Protein AF-0000000081126739 (afdb_homodimer)

Structure (mmCIF, N/CA/C/O backbone):
data_AF-0000000081126739-model_v1
#
loop_
_entity.id
_entity.type
_entity.pdbx_description
1 polymer 'Uncharacterized protein'
#
loop_
_atom_site.group_PDB
_atom_site.id
_atom_site.type_symbol
_atom_site.label_atom_id
_atom_site.label_alt_id
_atom_site.label_comp_id
_atom_site.label_asym_id
_atom_site.label_entity_id
_atom_site.label_seq_id
_atom_site.pdbx_PDB_ins_code
_atom_site.Cartn_x
_atom_site.Cartn_y
_atom_site.Cartn_z
_atom_site.occupancy
_atom_site.B_iso_or_equiv
_atom_site.auth_seq_id
_atom_site.auth_comp_id
_atom_site.auth_asym_id
_atom_site.auth_atom_id
_atom_site.pdbx_PDB_model_num
ATOM 1 N N . MET A 1 1 ? 17.219 -0.662 -1.817 1 50.41 1 MET A N 1
ATOM 2 C CA . MET A 1 1 ? 16.516 0.342 -1.034 1 50.41 1 MET A CA 1
ATOM 3 C C . MET A 1 1 ? 16.984 0.335 0.417 1 50.41 1 MET A C 1
ATOM 5 O O . MET A 1 1 ? 17.422 -0.696 0.925 1 50.41 1 MET A O 1
ATOM 9 N N . ASP A 1 2 ? 17.281 1.513 0.89 1 65.94 2 ASP A N 1
ATOM 10 C CA . ASP A 1 2 ? 17.703 1.659 2.277 1 65.94 2 ASP A CA 1
ATOM 11 C C . ASP A 1 2 ? 16.703 0.997 3.23 1 65.94 2 ASP A C 1
ATOM 13 O O . ASP A 1 2 ? 15.5 1.089 3.033 1 65.94 2 ASP A O 1
ATOM 17 N N . ALA A 1 3 ? 17.203 0.095 4.035 1 70.94 3 ALA A N 1
ATOM 18 C CA . ALA A 1 3 ? 16.391 -0.66 4.996 1 70.94 3 ALA A CA 1
ATOM 19 C C . ALA A 1 3 ? 15.461 0.26 5.77 1 70.94 3 ALA A C 1
ATOM 21 O O . ALA A 1 3 ? 14.328 -0.119 6.086 1 70.94 3 ALA A O 1
ATOM 22 N N . GLN A 1 4 ? 15.906 1.447 5.973 1 75.94 4 GLN A N 1
ATOM 23 C CA . GLN A 1 4 ? 15.102 2.422 6.707 1 75.94 4 GLN A CA 1
ATOM 24 C C . GLN A 1 4 ? 13.914 2.889 5.875 1 75.94 4 GLN A C 1
ATOM 26 O O . GLN A 1 4 ? 12.797 2.988 6.387 1 75.94 4 GLN A O 1
ATOM 31 N N . LYS A 1 5 ? 14.094 3.068 4.703 1 76.94 5 LYS A N 1
ATOM 32 C CA . LYS A 1 5 ? 13.031 3.514 3.809 1 76.94 5 LYS A CA 1
ATOM 33 C C . LYS A 1 5 ? 11.992 2.418 3.607 1 76.94 5 LYS A C 1
ATOM 35 O O . LYS A 1 5 ? 10.789 2.699 3.561 1 76.94 5 LYS A O 1
ATOM 40 N N . MET A 1 6 ? 12.492 1.224 3.654 1 75.44 6 MET A N 1
ATOM 41 C CA . MET A 1 6 ? 11.586 0.092 3.486 1 75.44 6 MET A CA 1
ATOM 42 C C . MET A 1 6 ? 10.68 -0.064 4.703 1 75.44 6 MET A C 1
ATOM 44 O O . MET A 1 6 ? 9.492 -0.373 4.566 1 75.44 6 MET A O 1
ATOM 48 N N . GLY A 1 7 ? 11.258 0.163 5.812 1 78.25 7 GLY A N 1
ATOM 49 C CA . GLY A 1 7 ? 10.469 0.087 7.031 1 78.25 7 GLY A CA 1
ATOM 50 C C . GLY A 1 7 ? 9.367 1.133 7.098 1 78.25 7 GLY A C 1
ATOM 51 O O . GLY A 1 7 ? 8.242 0.832 7.488 1 78.25 7 GLY A O 1
ATOM 52 N N . ILE A 1 8 ? 9.711 2.316 6.664 1 79.19 8 ILE A N 1
ATOM 53 C CA . ILE A 1 8 ? 8.75 3.412 6.664 1 79.19 8 ILE A CA 1
ATOM 54 C C . ILE A 1 8 ? 7.629 3.119 5.668 1 79.19 8 ILE A C 1
ATOM 56 O O . ILE A 1 8 ? 6.449 3.27 5.984 1 79.19 8 ILE A O 1
ATOM 60 N N . GLN A 1 9 ? 7.992 2.707 4.562 1 78.94 9 GLN A N 1
ATOM 61 C CA . GLN A 1 9 ? 7.012 2.385 3.533 1 78.94 9 GLN A CA 1
ATOM 62 C C . GLN A 1 9 ? 6.066 1.281 4 1 78.94 9 GLN A C 1
ATOM 64 O O . GLN A 1 9 ? 4.855 1.353 3.77 1 78.94 9 GLN A O 1
ATOM 69 N N . ARG A 1 10 ? 6.645 0.29 4.672 1 81.56 10 ARG A N 1
ATOM 70 C CA . ARG A 1 10 ? 5.832 -0.807 5.188 1 81.56 10 ARG A CA 1
ATOM 71 C C . ARG A 1 10 ? 4.812 -0.302 6.199 1 81.56 10 ARG A C 1
ATOM 73 O O . ARG A 1 10 ? 3.652 -0.721 6.184 1 81.56 10 ARG A O 1
ATOM 80 N N . GLU A 1 11 ? 5.281 0.589 7.004 1 83.19 11 GLU A N 1
ATOM 81 C CA . GLU A 1 11 ? 4.387 1.143 8.016 1 83.19 11 GLU A CA 1
ATOM 82 C C . GLU A 1 11 ? 3.281 1.978 7.375 1 83.19 11 GLU A C 1
ATOM 84 O O . GLU A 1 11 ? 2.113 1.874 7.762 1 83.19 11 GLU A O 1
ATOM 89 N N . LEU A 1 12 ? 3.635 2.736 6.414 1 84.88 12 LEU A N 1
ATOM 90 C CA . LEU A 1 12 ? 2.656 3.58 5.738 1 84.88 12 LEU A CA 1
ATOM 91 C C . LEU A 1 12 ? 1.629 2.732 4.992 1 84.88 12 LEU A C 1
ATOM 93 O O . LEU A 1 12 ? 0.431 3.023 5.031 1 84.88 12 LEU A O 1
ATOM 97 N N . VAL A 1 13 ? 2.115 1.707 4.426 1 83.81 13 VAL A N 1
ATOM 98 C CA . VAL A 1 13 ? 1.208 0.81 3.719 1 83.81 13 VAL A CA 1
ATOM 99 C C . VAL A 1 13 ? 0.268 0.135 4.715 1 83.81 13 VAL A C 1
ATOM 101 O O . VAL A 1 13 ? -0.939 0.05 4.48 1 83.81 13 VAL A O 1
ATOM 104 N N . THR A 1 14 ? 0.825 -0.298 5.812 1 88.62 14 THR A N 1
ATOM 105 C CA . THR A 1 14 ? 0.02 -0.957 6.836 1 88.62 14 THR A CA 1
ATOM 106 C C . THR A 1 14 ? -1.068 -0.021 7.352 1 88.62 14 THR A C 1
ATOM 108 O O . THR A 1 14 ? -2.242 -0.396 7.406 1 88.62 14 THR A O 1
ATOM 111 N N . VAL A 1 15 ? -0.677 1.136 7.668 1 91.31 15 VAL A N 1
ATOM 112 C CA . VAL A 1 15 ? -1.621 2.121 8.18 1 91.31 15 VAL A CA 1
ATOM 113 C C . VAL A 1 15 ? -2.605 2.518 7.086 1 91.31 15 VAL A C 1
ATOM 115 O O . VAL A 1 15 ? -3.799 2.693 7.344 1 91.31 15 VAL A O 1
ATOM 118 N N . GLY A 1 16 ? -2.078 2.66 5.875 1 92.19 16 GLY A N 1
ATOM 119 C CA . GLY A 1 16 ? -2.939 2.965 4.742 1 92.19 16 GLY A CA 1
ATOM 120 C C . GLY A 1 16 ? -4.043 1.945 4.543 1 92.19 16 GLY A C 1
ATOM 121 O O . GLY A 1 16 ? -5.207 2.312 4.348 1 92.19 16 GLY A O 1
ATOM 122 N N . ILE A 1 17 ? -3.68 0.772 4.684 1 89.81 17 ILE A N 1
ATOM 123 C CA . ILE A 1 17 ? -4.648 -0.305 4.504 1 89.81 17 ILE A CA 1
ATOM 124 C C . ILE A 1 17 ? -5.734 -0.209 5.574 1 89.81 17 ILE A C 1
ATOM 126 O O . ILE A 1 17 ? -6.918 -0.389 5.285 1 89.81 17 ILE A O 1
ATOM 130 N N . GLN A 1 18 ? -5.316 0.063 6.73 1 91.62 18 GLN A N 1
ATOM 131 C CA . GLN A 1 18 ? -6.289 0.22 7.805 1 91.62 18 GLN A CA 1
ATOM 132 C C . GLN A 1 18 ? -7.254 1.366 7.516 1 91.62 18 GLN A C 1
ATOM 134 O O . GLN A 1 18 ? -8.445 1.271 7.809 1 91.62 18 GLN A O 1
ATOM 139 N N . CYS A 1 19 ? -6.766 2.361 6.961 1 95.12 19 CYS A N 1
ATOM 140 C CA . CYS A 1 19 ? -7.574 3.547 6.707 1 95.12 19 CYS A CA 1
ATOM 141 C C . CYS A 1 19 ? -8.5 3.33 5.516 1 95.12 19 CYS A C 1
ATOM 143 O O . CYS A 1 19 ? -9.609 3.859 5.484 1 95.12 19 CYS A O 1
ATOM 145 N N . ILE A 1 20 ? -8.062 2.562 4.59 1 93.44 20 ILE A N 1
ATOM 146 C CA . ILE A 1 20 ? -8.852 2.301 3.391 1 93.44 20 ILE A CA 1
ATOM 147 C C . ILE A 1 20 ? -10.141 1.57 3.768 1 93.44 20 ILE A C 1
ATOM 149 O O . ILE A 1 20 ? -11.18 1.769 3.135 1 93.44 20 ILE A O 1
ATOM 153 N N . LYS A 1 21 ? -10.07 0.797 4.785 1 89.25 21 LYS A N 1
ATOM 154 C CA . LYS A 1 21 ? -11.25 0.074 5.238 1 89.25 21 LYS A CA 1
ATOM 155 C C . LYS A 1 21 ? -12.406 1.033 5.535 1 89.25 21 LYS A C 1
ATOM 157 O O . LYS A 1 21 ? -13.555 0.75 5.199 1 89.25 21 LYS A O 1
ATOM 162 N N . ASP A 1 22 ? -12.094 2.105 6.094 1 92.88 22 ASP A N 1
ATOM 163 C CA . ASP A 1 22 ? -13.117 3.057 6.52 1 92.88 22 ASP A CA 1
ATOM 164 C C . ASP A 1 22 ? -13.32 4.152 5.473 1 92.88 22 ASP A C 1
ATOM 166 O O . ASP A 1 22 ? -14.352 4.82 5.453 1 92.88 22 ASP A O 1
ATOM 170 N N . HIS A 1 23 ? -12.328 4.324 4.691 1 94.94 23 HIS A N 1
ATOM 171 C CA . HIS A 1 23 ? -12.328 5.371 3.676 1 94.94 23 HIS A CA 1
ATOM 172 C C . HIS A 1 23 ? -11.805 4.848 2.342 1 94.94 23 HIS A C 1
ATOM 174 O O . HIS A 1 23 ? -10.672 5.133 1.961 1 94.94 23 HIS A O 1
ATOM 180 N N . PRO A 1 24 ? -12.672 4.219 1.606 1 92.62 24 PRO A N 1
ATOM 181 C CA . PRO A 1 24 ? -12.227 3.609 0.349 1 92.62 24 PRO A CA 1
ATOM 182 C C . PRO A 1 24 ? -11.82 4.645 -0.696 1 92.62 24 PRO A C 1
ATOM 184 O O . PRO A 1 24 ? -12.43 5.715 -0.782 1 92.62 24 PRO A O 1
ATOM 187 N N . LEU A 1 25 ? -10.812 4.242 -1.421 1 93.12 25 LEU A N 1
ATOM 188 C CA . LEU A 1 25 ? -10.289 5.109 -2.467 1 93.12 25 LEU A CA 1
ATOM 189 C C . LEU A 1 25 ? -10.602 4.551 -3.85 1 93.12 25 LEU A C 1
ATOM 191 O O . LEU A 1 25 ? -10.516 3.338 -4.066 1 93.12 25 LEU A O 1
ATOM 195 N N . SER A 1 26 ? -11 5.465 -4.723 1 92.06 26 SER A N 1
ATOM 196 C CA . SER A 1 26 ? -11.125 5.078 -6.121 1 92.06 26 SER A CA 1
ATOM 197 C C . SER A 1 26 ? -9.773 5.098 -6.824 1 92.06 26 SER A C 1
ATOM 199 O O . SER A 1 26 ? -8.797 5.617 -6.285 1 92.06 26 SER A O 1
ATOM 201 N N . LEU A 1 27 ? -9.742 4.547 -8.062 1 89.38 27 LEU A N 1
ATOM 202 C CA . LEU A 1 27 ? -8.516 4.609 -8.859 1 89.38 27 LEU A CA 1
ATOM 203 C C . LEU A 1 27 ? -8.125 6.055 -9.141 1 89.38 27 LEU A C 1
ATOM 205 O O . LEU A 1 27 ? -6.941 6.391 -9.164 1 89.38 27 LEU A O 1
ATOM 209 N N . SER A 1 28 ? -9.156 6.852 -9.375 1 92.81 28 SER A N 1
ATOM 210 C CA . SER A 1 28 ? -8.883 8.266 -9.602 1 92.81 28 SER A CA 1
ATOM 211 C C . SER A 1 28 ? -8.297 8.922 -8.359 1 92.81 28 SER A C 1
ATOM 213 O O . SER A 1 28 ? -7.422 9.789 -8.461 1 92.81 28 SER A O 1
ATOM 215 N N . ASP A 1 29 ? -8.75 8.508 -7.172 1 93.56 29 ASP A N 1
ATOM 216 C CA . ASP A 1 29 ? -8.188 9.023 -5.93 1 93.56 29 ASP A CA 1
ATOM 217 C C . ASP A 1 29 ? -6.707 8.672 -5.805 1 93.56 29 ASP A C 1
ATOM 219 O O . ASP A 1 29 ? -5.883 9.523 -5.48 1 93.56 29 ASP A O 1
ATOM 223 N N . ILE A 1 30 ? -6.371 7.531 -6.098 1 91.06 30 ILE A N 1
ATOM 224 C CA . ILE A 1 30 ? -5.008 7.023 -6 1 91.06 30 ILE A CA 1
ATOM 225 C C . ILE A 1 30 ? -4.102 7.789 -6.957 1 91.06 30 ILE A C 1
ATOM 227 O O . ILE A 1 30 ? -3.002 8.211 -6.582 1 91.06 30 ILE A O 1
ATOM 231 N N . ARG A 1 31 ? -4.602 7.988 -8.148 1 89 31 ARG A N 1
ATOM 232 C CA . ARG A 1 31 ? -3.83 8.742 -9.125 1 89 31 ARG A CA 1
ATOM 233 C C . ARG A 1 31 ? -3.598 10.172 -8.656 1 89 31 ARG A C 1
ATOM 235 O O . ARG A 1 31 ? -2.51 10.727 -8.844 1 89 31 ARG A O 1
ATOM 242 N N . ALA A 1 32 ? -4.613 10.75 -8.109 1 91.81 32 ALA A N 1
ATOM 243 C CA . ALA A 1 32 ? -4.477 12.109 -7.582 1 91.81 32 ALA A CA 1
ATOM 244 C C . ALA A 1 32 ? -3.396 12.164 -6.508 1 91.81 32 ALA A C 1
ATOM 246 O O . ALA A 1 32 ? -2.516 13.031 -6.551 1 91.81 32 ALA A O 1
ATOM 247 N N . PHE A 1 33 ? -3.414 11.195 -5.551 1 90.81 33 PHE A N 1
ATOM 248 C CA . PHE A 1 33 ? -2.404 11.156 -4.5 1 90.81 33 PHE A CA 1
ATOM 249 C C . PHE A 1 33 ? -1.011 10.992 -5.094 1 90.81 33 PHE A C 1
ATOM 251 O O . PHE A 1 33 ? -0.07 11.672 -4.676 1 90.81 33 PHE A O 1
ATOM 258 N N . ARG A 1 34 ? -0.863 10.195 -6.094 1 86.38 34 ARG A N 1
ATOM 259 C CA . ARG A 1 34 ? 0.425 9.953 -6.734 1 86.38 34 ARG A CA 1
ATOM 260 C C . ARG A 1 34 ? 0.948 11.219 -7.402 1 86.38 34 ARG A C 1
ATOM 262 O O . ARG A 1 34 ? 2.16 11.445 -7.465 1 86.38 34 ARG A O 1
ATOM 269 N N . ASN A 1 35 ? 0.005 11.969 -7.816 1 88 35 ASN A N 1
ATOM 270 C CA . ASN A 1 35 ? 0.378 13.234 -8.445 1 88 35 ASN A CA 1
ATOM 271 C C . ASN A 1 35 ? 0.471 14.359 -7.426 1 88 35 ASN A C 1
ATOM 273 O O . ASN A 1 35 ? 0.469 15.539 -7.789 1 88 35 ASN A O 1
ATOM 277 N N . LYS A 1 36 ? 0.38 13.992 -6.156 1 89 36 LYS A N 1
ATOM 278 C CA . LYS A 1 36 ? 0.561 14.922 -5.043 1 89 36 LYS A CA 1
ATOM 279 C C . LYS A 1 36 ? -0.624 15.875 -4.926 1 89 36 LYS A C 1
ATOM 281 O O . LYS A 1 36 ? -0.454 17.047 -4.562 1 89 36 LYS A O 1
ATOM 286 N N . MET A 1 37 ? -1.749 15.336 -5.332 1 91.06 37 MET A N 1
ATOM 287 C CA . MET A 1 37 ? -3.016 16.047 -5.164 1 91.06 37 MET A CA 1
ATOM 288 C C . MET A 1 37 ? -3.945 15.273 -4.227 1 91.06 37 MET A C 1
ATOM 290 O O . MET A 1 37 ? -3.852 14.055 -4.113 1 91.06 37 MET A O 1
ATOM 294 N N . ILE A 1 38 ? -4.719 16.016 -3.443 1 89.75 38 ILE A N 1
ATOM 295 C CA . ILE A 1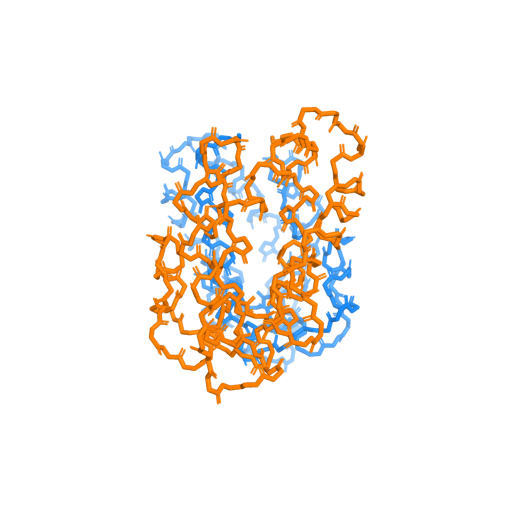 38 ? -5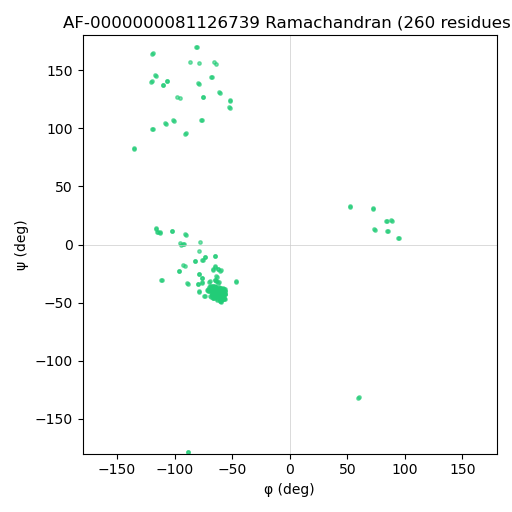.801 15.375 -2.707 1 89.75 38 ILE A CA 1
ATOM 296 C C . ILE A 1 38 ? -7.105 15.5 -3.486 1 89.75 38 ILE A C 1
ATOM 298 O O . ILE A 1 38 ? -7.547 16.609 -3.791 1 89.75 38 ILE A O 1
ATOM 302 N N . PRO A 1 39 ? -7.691 14.359 -3.682 1 90.38 39 PRO A N 1
ATOM 303 C CA . PRO A 1 39 ? -8.977 14.445 -4.383 1 90.38 39 PRO A CA 1
ATOM 304 C C . PRO A 1 39 ? -10.031 15.203 -3.588 1 90.38 39 PRO A C 1
ATOM 306 O O . PRO A 1 39 ? -9.914 15.344 -2.369 1 90.38 39 PRO A O 1
ATOM 309 N N . ASN A 1 40 ? -11.086 15.82 -4.199 1 85.12 40 ASN A N 1
ATOM 310 C CA . ASN A 1 40 ? -12.078 16.672 -3.555 1 85.12 40 ASN A CA 1
ATOM 311 C C . ASN A 1 40 ? -13.117 15.836 -2.805 1 85.12 40 ASN A C 1
ATOM 313 O O . ASN A 1 40 ? -13.867 16.375 -1.979 1 85.12 40 ASN A O 1
ATOM 317 N N . GLY A 1 41 ? -13.156 14.648 -2.682 1 91.38 41 GLY A N 1
ATOM 318 C CA . GLY A 1 41 ? -14.148 13.812 -2.027 1 91.38 41 GLY A CA 1
ATOM 319 C C . GLY A 1 41 ? -13.898 13.633 -0.542 1 91.38 41 GLY A C 1
ATOM 320 O O . GLY A 1 41 ? -12.789 13.898 -0.06 1 91.38 41 GLY A O 1
ATOM 321 N N . ASN A 1 42 ? -14.969 13.305 0.192 1 95.56 42 ASN A N 1
ATOM 322 C CA . ASN A 1 42 ? -14.867 13.148 1.638 1 95.56 42 ASN A CA 1
ATOM 323 C C . ASN A 1 42 ? -13.977 11.961 2.008 1 95.56 42 ASN A C 1
ATOM 325 O O . ASN A 1 42 ? -13.148 12.062 2.91 1 95.56 42 ASN A O 1
ATOM 329 N N . ASP A 1 43 ? -14.062 10.953 1.263 1 96.19 43 ASP A N 1
ATOM 330 C CA . ASP A 1 43 ? -13.32 9.75 1.622 1 96.19 43 ASP A CA 1
ATOM 331 C C . ASP A 1 43 ? -11.812 9.969 1.479 1 96.19 43 ASP A C 1
ATOM 333 O O . ASP A 1 43 ? -11.047 9.688 2.402 1 96.19 43 ASP A O 1
ATOM 337 N N . PRO A 1 44 ? -11.367 10.594 0.365 1 96.5 44 PRO A N 1
ATOM 338 C CA . PRO A 1 44 ? -9.922 10.797 0.264 1 96.5 44 PRO A CA 1
ATOM 339 C C . PRO A 1 44 ? -9.383 11.734 1.338 1 96.5 44 PRO A C 1
ATOM 341 O O . PRO A 1 44 ? -8.312 11.492 1.896 1 96.5 44 PRO A O 1
ATOM 344 N N . LYS A 1 45 ? -10.109 12.781 1.715 1 96.81 45 LYS A N 1
ATOM 345 C CA . LYS A 1 45 ? -9.648 13.68 2.766 1 96.81 45 LYS A CA 1
ATOM 346 C C . LYS A 1 45 ? -9.602 12.977 4.117 1 96.81 45 LYS A C 1
ATOM 348 O O . LYS A 1 45 ? -8.68 13.195 4.906 1 96.81 45 LYS A O 1
ATOM 353 N N . CYS A 1 46 ? -10.617 12.172 4.27 1 98.31 46 CYS A N 1
ATOM 354 C CA . CYS A 1 46 ? -10.711 11.5 5.562 1 98.31 46 CYS A CA 1
ATOM 355 C C . CYS A 1 46 ? -9.742 10.32 5.629 1 98.31 46 CYS A C 1
ATOM 357 O O . CYS A 1 46 ? -9.281 9.953 6.715 1 98.31 46 CYS A O 1
ATOM 359 N N . PHE A 1 47 ? -9.383 9.758 4.52 1 96.44 47 PHE A N 1
ATOM 360 C CA . PHE A 1 47 ?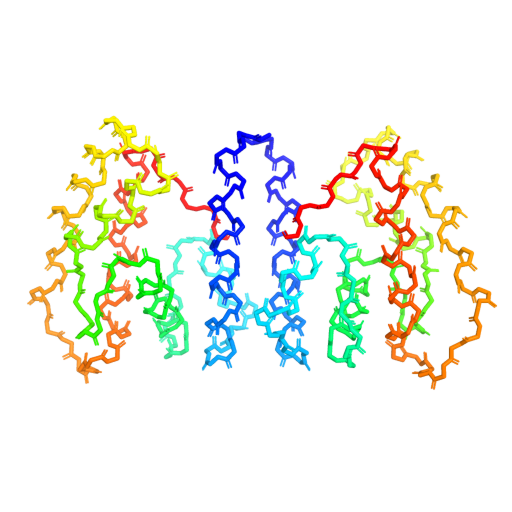 -8.281 8.805 4.461 1 96.44 47 PHE A CA 1
ATOM 361 C C . PHE A 1 47 ? -6.984 9.438 4.953 1 96.44 47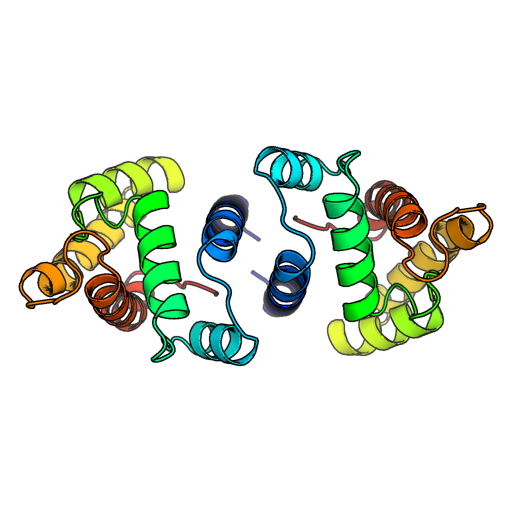 PHE A C 1
ATOM 363 O O . PHE A 1 47 ? -6.266 8.844 5.762 1 96.44 47 PHE A O 1
ATOM 370 N N . VAL A 1 48 ? -6.738 10.648 4.488 1 96.94 48 VAL A N 1
ATOM 371 C CA . VAL A 1 48 ? -5.512 11.336 4.875 1 96.94 48 VAL A CA 1
ATOM 372 C C . VAL A 1 48 ? -5.543 11.648 6.367 1 96.94 48 VAL A C 1
ATOM 374 O O . VAL A 1 48 ? -4.535 11.5 7.062 1 96.94 48 VAL A O 1
ATOM 377 N N . ALA A 1 49 ? -6.688 12.07 6.859 1 98.06 49 ALA A N 1
ATOM 378 C CA . ALA A 1 49 ? -6.805 12.336 8.289 1 98.06 49 ALA A CA 1
ATOM 379 C C . ALA A 1 49 ? -6.52 11.078 9.109 1 98.06 49 ALA A C 1
ATOM 381 O O . ALA A 1 49 ? -5.789 11.125 10.102 1 98.06 49 ALA A O 1
ATOM 382 N N . CYS A 1 50 ? -7.137 9.977 8.656 1 97.88 50 CYS A N 1
ATOM 383 C CA . CYS A 1 50 ? -6.902 8.688 9.305 1 97.88 50 CYS A CA 1
ATOM 384 C C . CYS A 1 50 ? -5.418 8.344 9.305 1 97.88 50 CYS A C 1
ATOM 386 O O . CYS A 1 50 ? -4.871 7.949 10.344 1 97.88 50 CYS A O 1
ATOM 388 N N . LEU A 1 51 ? -4.766 8.492 8.18 1 96.25 51 LEU A N 1
ATOM 389 C CA . LEU A 1 51 ? -3.342 8.219 8.039 1 96.25 51 LEU A CA 1
ATOM 390 C C . LEU A 1 51 ? -2.525 9.102 8.977 1 96.25 51 LEU A C 1
ATOM 392 O O . LEU A 1 51 ? -1.689 8.609 9.734 1 96.25 51 LEU A O 1
ATOM 396 N N . PHE A 1 52 ? -2.803 10.383 8.961 1 97.06 52 PHE A N 1
ATOM 397 C CA . PHE A 1 52 ? -2.035 11.336 9.742 1 97.06 52 PHE A CA 1
ATOM 398 C C . PHE A 1 52 ? -2.205 11.078 11.234 1 97.06 52 PHE A C 1
ATOM 400 O O . PHE A 1 52 ? -1.263 11.25 12.008 1 97.06 52 PHE A O 1
ATOM 407 N N . LYS A 1 53 ? -3.373 10.695 11.633 1 97.81 53 LYS A N 1
ATOM 408 C CA . LYS A 1 53 ? -3.592 10.375 13.039 1 97.81 53 LYS A CA 1
ATOM 409 C C . LYS A 1 53 ? -2.809 9.133 13.445 1 97.81 53 LYS A C 1
ATOM 411 O O . LYS A 1 53 ? -2.131 9.125 14.477 1 97.81 53 LYS A O 1
ATOM 416 N N . LYS A 1 54 ? -2.791 8.203 12.625 1 95.81 54 LYS A N 1
ATOM 417 C CA . LYS A 1 54 ? -2.172 6.926 12.977 1 95.81 54 LYS A CA 1
ATOM 418 C C . LYS A 1 54 ? -0.65 7.023 12.938 1 95.81 54 LYS A C 1
ATOM 420 O O . LYS A 1 54 ? 0.041 6.359 13.711 1 95.81 54 LYS A O 1
ATOM 425 N N . ILE A 1 55 ? -0.15 7.895 12.109 1 94.56 55 ILE A N 1
ATOM 426 C CA . ILE A 1 55 ? 1.303 8.008 12.039 1 94.56 55 ILE A CA 1
ATOM 427 C C . ILE A 1 55 ? 1.778 9.125 12.961 1 94.56 55 ILE A C 1
ATOM 429 O O . ILE A 1 55 ? 2.953 9.5 12.938 1 94.56 55 ILE A O 1
ATOM 433 N N . GLY A 1 56 ? 0.906 9.758 13.609 1 95.75 56 GLY A N 1
ATOM 434 C CA . GLY A 1 56 ? 1.267 10.68 14.672 1 95.75 56 GLY A CA 1
ATOM 435 C C . GLY A 1 56 ? 1.504 12.094 14.172 1 95.75 56 GLY A C 1
ATOM 436 O O . GLY A 1 56 ? 2.174 12.891 14.836 1 95.75 56 GLY A O 1
ATOM 437 N N . VAL A 1 57 ? 1.038 12.461 13.078 1 96.56 57 VAL A N 1
ATOM 438 C CA . VAL A 1 57 ? 1.159 13.805 12.531 1 96.56 57 VAL A CA 1
ATOM 439 C C . VAL A 1 57 ? -0.006 14.664 13.023 1 96.56 57 VAL A C 1
ATOM 441 O O . VAL A 1 57 ? 0.143 15.875 13.211 1 96.56 57 VAL A O 1
ATOM 444 N N . MET A 1 58 ? -1.128 14.086 13.195 1 98 58 MET A N 1
ATOM 445 C CA . MET A 1 58 ? -2.371 14.719 13.625 1 98 58 MET A CA 1
ATOM 446 C C . MET A 1 58 ? -2.873 14.102 14.922 1 98 58 MET A C 1
ATOM 448 O O . MET A 1 58 ? -2.766 12.883 15.117 1 98 58 MET A O 1
ATOM 452 N N . ASP A 1 59 ? -3.373 14.883 15.812 1 98.06 59 ASP A N 1
ATOM 453 C CA . ASP A 1 59 ? -3.9 14.328 17.047 1 98.06 59 ASP A CA 1
ATOM 454 C C . ASP A 1 59 ? -5.371 13.945 16.906 1 98.06 59 ASP A C 1
ATOM 456 O O . ASP A 1 59 ? -5.941 14.062 15.82 1 98.06 59 ASP A O 1
ATOM 460 N N . ASN A 1 60 ? -5.98 13.445 17.984 1 97.5 60 ASN A N 1
ATOM 461 C CA . ASN A 1 60 ? -7.344 12.922 17.922 1 97.5 60 ASN A CA 1
ATOM 462 C C . ASN A 1 60 ? -8.367 14.047 17.797 1 97.5 60 ASN A C 1
ATOM 464 O O . ASN A 1 60 ? -9.539 13.789 17.516 1 97.5 60 ASN A O 1
ATOM 468 N N . MET A 1 61 ? -7.906 15.312 17.984 1 97.5 61 MET A N 1
ATOM 469 C CA . MET A 1 61 ? -8.805 16.453 17.844 1 97.5 61 MET A CA 1
ATOM 470 C C . MET A 1 61 ? -8.781 17 16.422 1 97.5 61 MET A C 1
ATOM 472 O O . MET A 1 61 ? -9.438 18 16.125 1 97.5 61 MET A O 1
ATOM 476 N N . GLY A 1 62 ? -8.016 16.406 15.578 1 98 62 GLY A N 1
ATOM 477 C CA . GLY A 1 62 ? -7.941 16.828 14.188 1 98 62 GLY A CA 1
ATOM 478 C C . GLY A 1 62 ? -6.98 17.984 13.961 1 98 62 GLY A C 1
ATOM 479 O O . GLY A 1 62 ? -7.098 18.703 12.977 1 98 62 GLY A O 1
ATOM 480 N N . MET A 1 63 ? -6.062 18.156 14.922 1 98.44 63 MET A N 1
ATOM 481 C CA . MET A 1 63 ? -5.059 19.203 14.797 1 98.44 63 MET A CA 1
ATOM 482 C C . MET A 1 63 ? -3.691 18.609 14.477 1 98.44 63 MET A C 1
ATOM 484 O O . MET A 1 63 ? -3.33 17.547 14.992 1 98.44 63 MET A O 1
ATOM 488 N N . ILE A 1 64 ? -2.967 19.281 13.617 1 98.56 64 ILE A N 1
ATOM 489 C CA . ILE A 1 64 ? -1.573 18.906 13.414 1 98.56 64 ILE A CA 1
ATOM 490 C C . ILE A 1 64 ? -0.799 19.062 14.727 1 98.56 64 ILE A C 1
ATOM 492 O O . ILE A 1 64 ? -0.902 20.078 15.398 1 98.56 64 ILE A O 1
ATOM 496 N N . SER A 1 65 ? -0.057 18.016 15.055 1 98.44 65 SER A N 1
ATOM 497 C CA . SER A 1 65 ? 0.635 17.984 16.344 1 98.44 65 SER A CA 1
ATOM 498 C C . SER A 1 65 ? 2.145 17.875 16.156 1 98.44 65 SER A C 1
ATOM 500 O O . SER A 1 65 ? 2.688 16.781 16.047 1 98.44 65 SER A O 1
ATOM 502 N N . PRO A 1 66 ? 2.854 19 16.266 1 97.44 66 PRO A N 1
ATOM 503 C CA . PRO A 1 66 ? 4.312 18.922 16.172 1 97.44 66 PRO A CA 1
ATOM 504 C C . PRO A 1 66 ? 4.934 18 17.203 1 97.44 66 PRO A C 1
ATOM 506 O O . PRO A 1 66 ? 5.875 17.266 16.891 1 97.44 66 PRO A O 1
ATOM 509 N N . ALA A 1 67 ? 4.344 18.031 18.391 1 96.56 67 ALA A N 1
ATOM 510 C CA . ALA A 1 67 ? 4.887 17.188 19.453 1 96.56 67 ALA A CA 1
ATOM 511 C C . ALA A 1 67 ? 4.77 15.711 19.094 1 96.56 67 ALA A C 1
ATOM 513 O O . ALA A 1 67 ? 5.738 14.953 19.219 1 96.56 67 ALA A O 1
ATOM 514 N N . LYS A 1 68 ? 3.654 15.25 18.656 1 96.62 68 LYS A N 1
ATOM 515 C CA . LYS A 1 68 ? 3.451 13.852 18.281 1 96.62 68 LYS A CA 1
ATOM 516 C C . LYS A 1 68 ? 4.277 13.484 17.062 1 96.62 68 LYS A C 1
ATOM 518 O O . LYS A 1 68 ? 4.84 12.383 16.984 1 96.62 68 LYS A O 1
ATOM 523 N N . ALA A 1 69 ? 4.297 14.383 16.078 1 95.81 69 ALA A N 1
ATOM 524 C CA . ALA A 1 69 ? 5.094 14.141 14.883 1 95.81 69 ALA A CA 1
ATOM 525 C C . ALA A 1 69 ? 6.566 13.938 15.234 1 95.81 69 ALA A C 1
ATOM 527 O O . ALA A 1 69 ? 7.219 13.039 14.703 1 95.81 69 ALA A O 1
ATOM 528 N N . LYS A 1 70 ? 7.043 14.711 16.141 1 94.31 70 LYS A N 1
ATOM 529 C CA . LYS A 1 70 ? 8.438 14.617 16.562 1 94.31 70 LYS A CA 1
ATOM 530 C C . LYS A 1 70 ? 8.703 13.305 17.297 1 94.31 70 LYS A C 1
ATOM 532 O O . LYS A 1 70 ? 9.742 12.672 17.078 1 94.31 70 LYS A O 1
ATOM 537 N N . GLU A 1 71 ? 7.797 12.969 18.141 1 94.62 71 GLU A N 1
ATOM 538 C CA . GLU A 1 71 ? 7.926 11.703 18.859 1 94.62 71 GLU A CA 1
ATOM 539 C C . GLU A 1 71 ? 7.961 10.523 17.891 1 94.62 71 GLU A C 1
ATOM 541 O O . GLU A 1 71 ? 8.797 9.625 18.016 1 94.62 71 GLU A O 1
ATOM 546 N N . ASN A 1 72 ? 7.086 10.547 16.938 1 92.25 72 ASN A N 1
ATOM 547 C CA . ASN A 1 72 ? 7.055 9.477 15.938 1 92.25 72 ASN A CA 1
ATOM 548 C C . ASN A 1 72 ? 8.312 9.469 15.078 1 92.25 72 ASN A C 1
ATOM 550 O O . ASN A 1 72 ? 8.844 8.406 14.758 1 92.25 72 ASN A O 1
ATOM 554 N N . ALA A 1 73 ? 8.742 10.625 14.68 1 90.81 73 ALA A N 1
ATOM 555 C CA . ALA A 1 73 ? 9.953 10.742 13.867 1 90.81 73 ALA A CA 1
ATOM 556 C C . ALA A 1 73 ? 11.156 10.133 14.586 1 90.81 73 ALA A C 1
ATOM 558 O O . ALA A 1 73 ? 12 9.492 13.961 1 90.81 73 ALA A O 1
ATOM 559 N N . LYS A 1 74 ? 11.242 10.305 15.891 1 92.38 74 LYS A N 1
ATOM 560 C CA . LYS A 1 74 ? 12.336 9.727 16.672 1 92.38 74 LYS A CA 1
ATOM 561 C C . LYS A 1 74 ? 12.344 8.203 16.547 1 92.38 74 LYS A C 1
ATOM 563 O O . LYS A 1 74 ? 13.406 7.59 16.406 1 92.38 74 LYS A O 1
ATOM 568 N N . LYS A 1 75 ? 11.133 7.676 16.578 1 89 75 LYS A N 1
ATOM 569 C CA . LYS A 1 75 ? 11 6.227 16.484 1 89 75 LYS A CA 1
ATOM 570 C C . LYS A 1 75 ? 11.367 5.742 15.078 1 89 75 LYS A C 1
ATOM 572 O O . LYS A 1 75 ? 12.102 4.766 14.922 1 89 75 LYS A O 1
ATOM 577 N N . VAL A 1 76 ? 10.961 6.469 14.156 1 86 76 VAL A N 1
ATOM 578 C CA . VAL A 1 76 ? 11.062 6.055 12.758 1 86 76 VAL A CA 1
ATOM 579 C C . VAL A 1 76 ? 12.484 6.281 12.258 1 86 76 VAL A C 1
ATOM 581 O O . VAL A 1 76 ? 13.023 5.465 11.5 1 86 76 VAL A O 1
ATOM 584 N N . PHE A 1 77 ? 13.039 7.383 12.656 1 86.94 77 PHE A N 1
ATOM 585 C CA . PHE A 1 77 ? 14.352 7.742 12.125 1 86.94 77 PHE A CA 1
ATOM 586 C C . PHE A 1 77 ? 15.445 7.445 13.148 1 86.94 77 PHE A C 1
ATOM 588 O O . PHE A 1 77 ? 16.594 7.883 12.984 1 86.94 77 PHE A O 1
ATOM 595 N N . LYS A 1 78 ? 15.094 6.762 14.125 1 87.44 78 LYS A N 1
ATOM 596 C CA . LYS A 1 78 ? 16.016 6.238 15.125 1 87.44 78 LYS A CA 1
ATOM 597 C C . LYS A 1 78 ? 16.906 7.348 15.688 1 87.44 78 LYS A C 1
ATOM 599 O O . LYS A 1 78 ? 18.125 7.176 15.805 1 87.44 78 LYS A O 1
ATOM 604 N N . GLY A 1 79 ? 16.297 8.43 15.727 1 82.62 79 GLY A N 1
ATOM 605 C CA . GLY A 1 79 ? 16.953 9.523 16.422 1 82.62 79 GLY A CA 1
ATOM 606 C C . GLY A 1 79 ? 17.938 10.289 15.555 1 82.62 79 GLY A C 1
ATOM 607 O O . GLY A 1 79 ? 18.781 11.016 16.062 1 82.62 79 GLY A O 1
ATOM 608 N N . SER A 1 80 ? 17.984 10.117 14.336 1 88.38 80 SER A N 1
ATOM 609 C CA . SER A 1 80 ? 18.812 10.922 13.445 1 88.38 80 SER A CA 1
ATOM 610 C C . SER A 1 80 ? 18.562 12.414 13.664 1 88.38 80 SER A C 1
ATOM 612 O O . SER A 1 80 ? 17.453 12.898 13.461 1 88.38 80 SER A O 1
ATOM 614 N N . GLU A 1 81 ? 19.594 13.117 14.086 1 90.5 81 GLU A N 1
ATOM 615 C CA . GLU A 1 81 ? 19.484 14.547 14.367 1 90.5 81 GLU A CA 1
ATOM 616 C C . GLU A 1 81 ? 19.047 15.32 13.125 1 90.5 81 GLU A C 1
ATOM 618 O O . GLU A 1 81 ? 18.219 16.234 13.219 1 90.5 81 GLU A O 1
ATOM 623 N N . GLU A 1 82 ? 19.562 14.945 12 1 90.25 82 GLU A N 1
ATOM 624 C CA . GLU A 1 82 ? 19.203 15.617 10.75 1 90.25 82 GLU A CA 1
ATOM 625 C C . GLU A 1 82 ? 17.734 15.445 10.43 1 90.25 82 GLU A C 1
ATOM 627 O O . GLU A 1 82 ? 17.047 16.422 10.102 1 90.25 82 GLU A O 1
ATOM 632 N N . HIS A 1 83 ? 17.266 14.281 10.594 1 89 83 HIS A N 1
ATOM 633 C CA . HIS A 1 83 ? 15.859 14.023 10.305 1 89 83 HIS A CA 1
ATOM 634 C C . HIS A 1 83 ? 14.945 14.727 11.305 1 89 83 HIS A C 1
ATOM 636 O O . HIS A 1 83 ? 13.891 15.25 10.93 1 89 83 HIS A O 1
ATOM 642 N N . GLN A 1 84 ? 15.414 14.773 12.523 1 92.44 84 GLN A N 1
ATOM 643 C CA . GLN A 1 84 ? 14.625 15.461 13.539 1 92.44 84 GLN A CA 1
ATOM 644 C C . GLN A 1 84 ? 14.523 16.953 13.25 1 92.44 84 GLN A C 1
ATOM 646 O O . GLN A 1 84 ? 13.445 17.547 13.367 1 92.44 84 GLN A O 1
ATOM 651 N N . LYS A 1 85 ? 15.594 17.547 12.883 1 94.12 85 LYS A N 1
ATOM 652 C CA . LYS A 1 85 ? 15.594 18.969 12.523 1 94.12 85 LYS A CA 1
ATOM 653 C C . LYS A 1 85 ? 14.664 19.234 11.344 1 94.12 85 LYS A C 1
ATOM 655 O O . LYS A 1 85 ? 13.922 20.219 11.344 1 94.12 85 LYS A O 1
ATOM 660 N N . ASN A 1 86 ? 14.75 18.375 10.367 1 93.94 86 ASN A N 1
ATOM 661 C CA . ASN A 1 86 ? 13.898 18.516 9.188 1 93.94 86 ASN A CA 1
ATOM 662 C C . ASN A 1 86 ? 12.422 18.422 9.555 1 93.94 86 ASN A C 1
ATOM 664 O O . ASN A 1 86 ? 11.602 19.203 9.07 1 93.94 86 ASN A O 1
ATOM 668 N N . VAL A 1 87 ? 12.07 17.469 10.398 1 94.06 87 VAL A N 1
ATOM 669 C CA . VAL A 1 87 ? 10.688 17.328 10.852 1 94.06 87 VAL A CA 1
ATOM 670 C C . VAL A 1 87 ? 10.25 18.594 11.594 1 94.06 87 VAL A C 1
ATOM 672 O O . VAL A 1 87 ? 9.148 19.094 11.375 1 94.06 87 VAL A O 1
ATOM 675 N N . ASP A 1 88 ? 11.133 19.094 12.43 1 95.06 88 ASP A N 1
ATOM 676 C CA . ASP A 1 88 ? 10.812 20.312 13.172 1 95.06 88 ASP A CA 1
ATOM 677 C C . ASP A 1 88 ? 10.484 21.469 12.227 1 95.06 88 ASP A C 1
ATOM 679 O O . ASP A 1 88 ? 9.516 22.203 12.445 1 95.06 88 ASP A O 1
ATOM 683 N N . GLU A 1 89 ? 11.266 21.625 11.195 1 95.94 89 GLU A N 1
ATOM 684 C CA . GLU A 1 89 ? 11.078 22.703 10.234 1 95.94 89 GLU A CA 1
ATOM 685 C C . GLU A 1 89 ? 9.758 22.547 9.484 1 95.94 89 GLU A C 1
ATOM 687 O O . GLU A 1 89 ? 9.016 23.531 9.312 1 95.94 89 GLU A O 1
ATOM 692 N N . ILE A 1 90 ? 9.43 21.391 9.07 1 96.25 90 ILE A N 1
ATOM 693 C CA . ILE A 1 90 ? 8.203 21.125 8.336 1 96.25 90 ILE A CA 1
ATOM 694 C C . ILE A 1 90 ? 6.996 21.375 9.234 1 96.25 90 ILE A C 1
ATOM 696 O O . ILE A 1 90 ? 6.02 22 8.812 1 96.25 90 ILE A O 1
ATOM 700 N N . MET A 1 91 ? 7.094 20.859 10.477 1 97.12 91 MET A N 1
ATOM 701 C CA . MET A 1 91 ? 5.969 21 11.398 1 97.12 91 MET A CA 1
ATOM 702 C C . MET A 1 91 ? 5.746 22.453 11.781 1 97.12 91 MET A C 1
ATOM 704 O O . MET A 1 91 ? 4.609 22.891 11.969 1 97.12 91 MET A O 1
ATOM 708 N N . GLU A 1 92 ? 6.824 23.156 11.906 1 95.62 92 GLU A N 1
ATOM 709 C CA . GLU A 1 92 ? 6.695 24.578 12.188 1 95.62 92 GLU A CA 1
ATOM 710 C C . GLU A 1 92 ? 5.926 25.281 11.07 1 95.62 92 GLU A C 1
ATOM 712 O O . GLU A 1 92 ? 5.062 26.125 11.344 1 95.62 92 GLU A O 1
ATOM 717 N N . LYS A 1 93 ? 6.164 24.969 9.883 1 96.69 93 LYS A N 1
ATOM 718 C CA . LYS A 1 93 ? 5.512 25.594 8.734 1 96.69 93 LYS A CA 1
ATOM 719 C C . LYS A 1 93 ? 4.078 25.109 8.578 1 96.69 93 LYS A C 1
ATOM 721 O O . LYS A 1 93 ? 3.152 25.906 8.422 1 96.69 93 LYS A O 1
ATOM 726 N N . CYS A 1 94 ? 3.873 23.859 8.711 1 97.75 94 CYS A N 1
ATOM 727 C CA . CYS A 1 94 ? 2.607 23.266 8.281 1 97.75 94 CYS A CA 1
ATOM 728 C C . CYS A 1 94 ? 1.604 23.25 9.43 1 97.75 94 CYS A C 1
ATOM 730 O O . CYS A 1 94 ? 0.402 23.094 9.211 1 97.75 94 CYS A O 1
ATOM 732 N N . SER A 1 95 ? 2.059 23.375 10.633 1 97.94 95 SER A N 1
ATOM 733 C CA . SER A 1 95 ? 1.112 23.453 11.742 1 97.94 95 SER A CA 1
ATOM 734 C C . SER A 1 95 ? 0.271 24.719 11.656 1 97.94 95 SER A C 1
ATOM 736 O O . SER A 1 95 ? -0.734 24.859 12.352 1 97.94 95 SER A O 1
ATOM 738 N N . ALA A 1 96 ? 0.654 25.625 10.75 1 97.75 96 ALA A N 1
ATOM 739 C CA . ALA A 1 96 ? -0.101 26.859 10.547 1 97.75 96 ALA A CA 1
ATOM 740 C C . ALA A 1 96 ? -1.518 26.562 10.062 1 97.75 96 ALA A C 1
ATOM 742 O O . ALA A 1 96 ? -2.426 27.375 10.25 1 97.75 96 ALA A O 1
ATOM 743 N N . VAL A 1 97 ? -1.741 25.406 9.5 1 98.12 97 VAL A N 1
ATOM 744 C CA . VAL A 1 97 ? -3.061 25.062 8.992 1 98.12 97 VAL A CA 1
ATOM 745 C C . VAL A 1 97 ? -4.047 24.938 10.156 1 98.12 97 VAL A C 1
ATOM 747 O O . VAL A 1 97 ? -5.262 25 9.953 1 98.12 97 VAL A O 1
ATOM 750 N N . ASN A 1 98 ? -3.529 24.719 11.375 1 98.19 98 ASN A N 1
ATOM 751 C CA . ASN A 1 98 ? -4.363 24.609 12.57 1 98.19 98 ASN A CA 1
ATOM 752 C C . ASN A 1 98 ? -5.152 25.891 12.812 1 98.19 98 ASN A C 1
ATOM 754 O O . ASN A 1 98 ? -6.16 25.875 13.523 1 98.19 98 ASN A O 1
ATOM 758 N N . GLN A 1 99 ? -4.699 26.969 12.289 1 97.69 99 GLN A N 1
ATOM 759 C CA . GLN A 1 99 ? -5.359 28.25 12.484 1 97.69 99 GLN A CA 1
ATOM 760 C C . GLN A 1 99 ? -6.527 28.422 11.516 1 97.69 99 GLN A C 1
ATOM 762 O O . GLN A 1 99 ? -7.344 29.328 11.672 1 97.69 99 GLN A O 1
ATOM 767 N N . GLN A 1 100 ? -6.574 27.594 10.539 1 96.88 100 GLN A N 1
ATOM 768 C CA . GLN A 1 100 ? -7.672 27.688 9.586 1 96.88 100 GLN A CA 1
ATOM 769 C C . GLN A 1 100 ? -8.938 27.047 10.133 1 96.88 100 GLN A C 1
ATOM 771 O O . GLN A 1 100 ? -8.883 25.984 10.781 1 96.88 100 GLN A O 1
ATOM 776 N N . LYS A 1 101 ? -10.039 27.672 9.914 1 95.56 101 LYS A N 1
ATOM 777 C CA . LYS A 1 101 ? -11.328 27.125 10.344 1 95.56 101 LYS A CA 1
ATOM 778 C C . LYS A 1 101 ? -11.773 25.984 9.438 1 95.56 101 LYS A C 1
ATOM 780 O O . LYS A 1 101 ? -11.664 26.078 8.211 1 95.56 101 LYS A O 1
ATOM 785 N N . THR A 1 102 ? -12.078 24.891 10.078 1 95.25 102 THR A N 1
ATOM 786 C CA . THR A 1 102 ? -12.695 23.75 9.383 1 95.25 102 THR A CA 1
ATOM 787 C C . THR A 1 102 ? -14.062 23.438 9.977 1 95.25 102 THR A C 1
ATOM 789 O O . THR A 1 102 ? -14.422 23.953 11.039 1 95.25 102 THR A O 1
ATOM 792 N N . ASN A 1 103 ? -14.883 22.641 9.219 1 92.12 103 ASN A N 1
ATOM 793 C CA . ASN A 1 103 ? -16.25 22.422 9.656 1 92.12 103 ASN A CA 1
ATOM 794 C C . ASN A 1 103 ? -16.5 20.969 10.023 1 92.12 103 ASN A C 1
ATOM 796 O O . ASN A 1 103 ? -17.641 20.562 10.258 1 92.12 103 ASN A O 1
ATOM 800 N N . ASP A 1 104 ? -15.523 20.234 10.102 1 94.62 104 ASP A N 1
ATOM 801 C CA . ASP A 1 104 ? -15.75 18.812 10.312 1 94.62 104 ASP A CA 1
ATOM 802 C C . ASP A 1 104 ? -15.266 18.375 11.688 1 94.62 104 ASP A C 1
ATOM 804 O O . ASP A 1 104 ? -15.141 17.172 11.961 1 94.62 104 ASP A O 1
ATOM 808 N N . GLY A 1 105 ? -14.93 19.359 12.555 1 93.31 105 GLY A N 1
ATOM 809 C CA . GLY A 1 105 ? -14.602 19.078 13.945 1 93.31 105 GLY A CA 1
ATOM 810 C C . GLY A 1 105 ? -13.422 18.141 14.109 1 93.31 105 GLY A C 1
ATOM 811 O O . GLY A 1 105 ? -12.367 18.359 13.508 1 93.31 105 GLY A O 1
ATOM 812 N N . LYS A 1 106 ? -13.633 17.141 14.969 1 95.88 106 LYS A N 1
ATOM 813 C CA . LYS A 1 106 ? -12.539 16.266 15.359 1 95.88 106 LYS A CA 1
ATOM 814 C C . LYS A 1 106 ? -12.203 15.273 14.25 1 95.88 106 LYS A C 1
ATOM 816 O O . LYS A 1 106 ? -11.172 14.602 14.297 1 95.88 106 LYS A O 1
ATOM 821 N N . LYS A 1 107 ? -13.078 15.141 13.227 1 96.5 107 LYS A N 1
ATOM 822 C CA . LYS A 1 107 ? -12.742 14.25 12.117 1 96.5 107 LYS A CA 1
ATOM 823 C C . LYS A 1 107 ? -11.445 14.68 11.445 1 96.5 107 LYS A C 1
ATOM 825 O O . LYS A 1 107 ? -10.648 13.836 11.016 1 96.5 107 LYS A O 1
ATOM 830 N N . GLY A 1 108 ? -11.289 16.016 11.328 1 97.94 108 GLY A N 1
ATOM 831 C CA . GLY A 1 108 ? -10.031 16.578 10.867 1 97.94 108 GLY A CA 1
ATOM 832 C C . GLY A 1 108 ? -9.789 16.375 9.383 1 97.94 108 GLY A C 1
ATOM 833 O O . GLY A 1 108 ? -8.68 16.594 8.898 1 97.94 108 GLY A O 1
ATOM 834 N N . CYS A 1 109 ? -10.82 15.977 8.594 1 98.25 109 CYS A N 1
ATOM 835 C CA . CYS A 1 109 ? -10.633 15.641 7.188 1 98.25 109 CYS A CA 1
ATOM 836 C C . CYS A 1 109 ? -10.266 16.875 6.379 1 98.25 109 CYS A C 1
ATOM 838 O O . CYS A 1 109 ? -9.375 16.828 5.531 1 98.25 109 CYS A O 1
ATOM 840 N N . ASP A 1 110 ? -10.938 17.953 6.641 1 97.19 110 ASP A N 1
ATOM 841 C CA . ASP A 1 110 ? -10.633 19.188 5.926 1 97.19 110 ASP A CA 1
ATOM 842 C C . ASP A 1 110 ? -9.227 19.688 6.266 1 97.19 110 ASP A C 1
ATOM 844 O O . ASP A 1 110 ? -8.492 20.125 5.383 1 97.19 110 ASP A O 1
ATOM 848 N N . ARG A 1 111 ? -8.852 19.594 7.492 1 98 111 ARG A N 1
ATOM 849 C CA . ARG A 1 111 ? -7.531 20.047 7.918 1 98 111 ARG A CA 1
ATOM 850 C C . ARG A 1 111 ? -6.441 19.125 7.371 1 98 111 ARG A C 1
ATOM 852 O O . ARG A 1 111 ? -5.348 19.594 7.039 1 98 111 ARG A O 1
ATOM 859 N N . ALA A 1 112 ? -6.773 17.875 7.34 1 97.56 112 ALA A N 1
ATOM 860 C CA . ALA A 1 112 ? -5.816 16.938 6.781 1 97.56 112 ALA A CA 1
ATOM 861 C C . ALA A 1 112 ? -5.508 17.266 5.324 1 97.56 112 ALA A C 1
ATOM 863 O O . ALA A 1 112 ? -4.355 17.156 4.891 1 97.56 112 ALA A O 1
ATOM 864 N N . LYS A 1 113 ? -6.547 17.594 4.586 1 96.62 113 LYS A N 1
ATOM 865 C CA . LYS A 1 113 ? -6.34 18 3.199 1 96.62 113 LYS A CA 1
ATOM 866 C C . LYS A 1 113 ? -5.406 19.203 3.117 1 96.62 113 LYS A C 1
ATOM 868 O O . LYS A 1 113 ? -4.48 19.234 2.301 1 96.62 113 LYS A O 1
ATOM 873 N N . LEU A 1 114 ? -5.637 20.188 3.924 1 96.5 114 LEU A N 1
ATOM 874 C CA . LEU A 1 114 ? -4.789 21.375 3.953 1 96.5 114 LEU A CA 1
ATOM 875 C C . LEU A 1 114 ? -3.354 21.016 4.32 1 96.5 114 LEU A C 1
ATOM 877 O O . LEU A 1 114 ? -2.408 21.469 3.678 1 96.5 114 LEU A O 1
ATOM 881 N N . ALA A 1 115 ? -3.244 20.219 5.332 1 97 115 ALA A N 1
ATOM 882 C CA . ALA A 1 115 ? -1.921 19.797 5.793 1 97 115 ALA A CA 1
ATOM 883 C C . ALA A 1 115 ? -1.19 19 4.719 1 97 115 ALA A C 1
ATOM 885 O O . ALA A 1 115 ? 0.011 19.188 4.512 1 97 115 ALA A O 1
ATOM 886 N N . PHE A 1 116 ? -1.908 18.125 4.074 1 95.94 116 PHE A N 1
ATOM 887 C CA . PHE A 1 116 ? -1.312 17.344 3 1 95.94 116 PHE A CA 1
ATOM 888 C C . PHE A 1 116 ? -0.728 18.25 1.927 1 95.94 116 PHE A C 1
ATOM 890 O O . PHE A 1 116 ? 0.387 18.031 1.452 1 95.94 116 PHE A O 1
ATOM 897 N N . GLY A 1 117 ? -1.491 19.266 1.515 1 94.06 117 GLY A N 1
ATOM 898 C CA . GLY A 1 117 ? -0.973 20.234 0.57 1 94.06 117 GLY A CA 1
ATOM 899 C C . GLY A 1 117 ? 0.302 20.906 1.045 1 94.06 117 GLY A C 1
ATOM 900 O O . GLY A 1 117 ? 1.251 21.062 0.274 1 94.06 117 GLY A O 1
ATOM 901 N N . CYS A 1 118 ? 0.331 21.266 2.285 1 96.25 118 CYS A N 1
ATOM 902 C CA . CYS A 1 118 ? 1.502 21.922 2.855 1 96.25 118 CYS A CA 1
ATOM 903 C C . CYS A 1 118 ? 2.703 20.984 2.865 1 96.25 118 CYS A C 1
ATOM 905 O O . CYS A 1 118 ? 3.811 21.391 2.5 1 96.25 118 CYS A O 1
ATOM 907 N N . PHE A 1 119 ? 2.457 19.719 3.291 1 94.94 119 PHE A N 1
ATOM 908 C CA . PHE A 1 119 ? 3.541 18.75 3.354 1 94.94 119 PHE A CA 1
ATOM 909 C C . PHE A 1 119 ? 4.082 18.453 1.96 1 94.94 119 PHE A C 1
ATOM 911 O O . PHE A 1 119 ? 5.297 18.391 1.762 1 94.94 119 PHE A O 1
ATOM 918 N N . THR A 1 120 ? 3.197 18.297 1.028 1 93.12 120 THR A N 1
ATOM 919 C CA . THR A 1 120 ? 3.604 18 -0.341 1 93.12 120 THR A CA 1
ATOM 920 C C . THR A 1 120 ? 4.453 19.141 -0.912 1 93.12 120 THR A C 1
ATOM 922 O O . THR A 1 120 ? 5.391 18.891 -1.675 1 93.12 120 THR A O 1
ATOM 925 N N . GLU A 1 121 ? 4.219 20.281 -0.545 1 92.06 121 GLU A N 1
ATOM 926 C CA . GLU A 1 121 ? 4.941 21.453 -1.033 1 92.06 121 GLU A CA 1
ATOM 927 C C . GLU A 1 121 ? 6.289 21.609 -0.328 1 92.06 121 GLU A C 1
ATOM 929 O O . GLU A 1 121 ? 7.285 21.969 -0.951 1 92.06 121 GLU A O 1
ATOM 934 N N . ASN A 1 122 ? 6.398 21.25 0.937 1 93.44 122 ASN A N 1
ATOM 935 C CA . ASN A 1 122 ? 7.543 21.672 1.735 1 93.44 122 ASN A CA 1
ATOM 936 C C . ASN A 1 122 ? 8.445 20.5 2.098 1 93.44 122 ASN A C 1
ATOM 938 O O . ASN A 1 122 ? 9.656 20.656 2.268 1 93.44 122 ASN A O 1
ATOM 942 N N . ALA A 1 123 ? 7.84 19.297 2.234 1 91 123 ALA A N 1
ATOM 943 C CA . ALA A 1 123 ? 8.586 18.156 2.752 1 91 123 ALA A CA 1
ATOM 944 C C . ALA A 1 123 ? 9.781 17.828 1.861 1 91 123 ALA A C 1
ATOM 946 O O . ALA A 1 123 ? 10.875 17.547 2.357 1 91 123 ALA A O 1
ATOM 947 N N . PRO A 1 124 ? 9.641 17.953 0.527 1 90.38 124 PRO A N 1
ATOM 948 C CA . PRO A 1 124 ? 10.781 17.656 -0.334 1 90.38 124 PRO A CA 1
ATOM 949 C C . PRO A 1 124 ? 11.961 18.594 -0.111 1 90.38 124 PRO A C 1
ATOM 951 O O . PRO A 1 124 ? 13.117 18.188 -0.272 1 90.38 124 PRO A O 1
ATOM 954 N N . LYS A 1 125 ? 11.711 19.781 0.307 1 91.38 125 LYS A N 1
ATOM 955 C CA . LYS A 1 125 ? 12.766 20.75 0.576 1 91.38 125 LYS A CA 1
ATOM 956 C C . LYS A 1 125 ? 13.648 20.312 1.736 1 91.38 125 LYS A C 1
ATOM 958 O O . LYS A 1 125 ? 14.766 20.797 1.892 1 91.38 125 LYS A O 1
ATOM 963 N N . TYR A 1 126 ? 13.062 19.391 2.488 1 89.31 126 TYR A N 1
ATOM 964 C CA . TYR A 1 126 ? 13.789 18.922 3.666 1 89.31 126 TYR A CA 1
ATOM 965 C C . TYR A 1 126 ? 14.133 17.438 3.541 1 89.31 126 TYR A C 1
ATOM 967 O O . TYR A 1 126 ? 14.336 16.766 4.547 1 89.31 126 TYR A O 1
ATOM 975 N N . GLY A 1 127 ? 14.016 16.875 2.4 1 81.06 127 GLY A N 1
ATOM 976 C CA . GLY A 1 127 ? 14.508 15.531 2.119 1 81.06 127 GLY A CA 1
ATOM 977 C C . GLY A 1 127 ? 13.453 14.461 2.283 1 81.06 127 GLY A C 1
ATOM 978 O O . GLY A 1 127 ? 13.773 13.266 2.295 1 81.06 127 GLY A O 1
ATOM 979 N N . PHE A 1 128 ? 12.266 14.891 2.529 1 80.38 128 PHE A N 1
ATOM 980 C CA . PHE A 1 128 ? 11.18 13.922 2.641 1 80.38 128 PHE A CA 1
ATOM 981 C C . PHE A 1 128 ? 10.359 13.875 1.357 1 80.38 128 PHE A C 1
ATOM 983 O O . PHE A 1 128 ? 9.758 14.875 0.962 1 80.38 128 PHE A O 1
ATOM 990 N N . ASP A 1 129 ? 10.594 12.766 0.644 1 73.31 129 ASP A N 1
ATOM 991 C CA . ASP A 1 129 ? 9.781 12.562 -0.553 1 73.31 129 ASP A CA 1
ATOM 992 C C . ASP A 1 129 ? 8.766 11.445 -0.342 1 73.31 129 ASP A C 1
ATOM 994 O O . ASP A 1 129 ? 9.133 10.281 -0.186 1 73.31 129 ASP A O 1
ATOM 998 N N . PHE A 1 130 ? 7.578 11.867 -0.145 1 64.69 130 PHE A N 1
ATOM 999 C CA . PHE A 1 130 ? 6.523 10.875 0.044 1 64.69 130 PHE A CA 1
ATOM 1000 C C . PHE A 1 130 ? 6.117 10.258 -1.288 1 64.69 130 PHE A C 1
ATOM 1002 O O . PHE A 1 130 ? 5.836 10.969 -2.25 1 64.69 130 PHE A O 1
ATOM 1009 N N . ASP A 1 131 ? 6.496 9.078 -1.469 1 63.53 131 ASP A N 1
ATOM 1010 C CA . ASP A 1 131 ? 6.023 8.367 -2.652 1 63.53 131 ASP A CA 1
ATOM 1011 C C . ASP A 1 131 ? 4.723 7.621 -2.361 1 63.53 131 ASP A C 1
ATOM 1013 O O . ASP A 1 131 ? 4.715 6.641 -1.609 1 63.53 131 ASP A O 1
ATOM 1017 N N . PHE A 1 132 ? 3.609 8.336 -2.723 1 61.88 132 PHE A N 1
ATOM 1018 C CA . PHE A 1 132 ? 2.326 7.676 -2.527 1 61.88 132 PHE A CA 1
ATOM 1019 C C . PHE A 1 132 ? 2.035 6.711 -3.672 1 61.88 132 PHE A C 1
ATOM 1021 O O . PHE A 1 132 ? 2.508 6.91 -4.793 1 61.88 132 PHE A O 1
ATOM 1028 N N . MET B 1 1 ? 16.219 4.594 -3.963 1 50.53 1 MET B N 1
ATOM 1029 C CA . MET B 1 1 ? 15.523 3.428 -4.496 1 50.53 1 MET B CA 1
ATOM 1030 C C . MET B 1 1 ? 15.477 3.473 -6.02 1 50.53 1 MET B C 1
ATOM 1032 O O . MET B 1 1 ? 15.484 4.551 -6.613 1 50.53 1 MET B O 1
ATOM 1036 N N . ASP B 1 2 ? 15.883 2.377 -6.598 1 65.75 2 ASP B N 1
ATOM 1037 C CA . ASP B 1 2 ? 15.859 2.279 -8.055 1 65.75 2 ASP B CA 1
ATOM 1038 C C . ASP B 1 2 ? 14.484 2.658 -8.609 1 65.75 2 ASP B C 1
ATOM 1040 O O . ASP B 1 2 ? 13.453 2.291 -8.031 1 65.75 2 ASP B O 1
ATOM 1044 N N . ALA B 1 3 ? 14.469 3.623 -9.492 1 70.75 3 ALA B N 1
ATOM 1045 C CA . ALA B 1 3 ? 13.242 4.137 -10.102 1 70.75 3 ALA B CA 1
ATOM 1046 C C . ALA B 1 3 ? 12.344 2.996 -10.57 1 70.75 3 ALA B C 1
ATOM 1048 O O . ALA B 1 3 ? 11.117 3.092 -10.484 1 70.75 3 ALA B O 1
ATOM 1049 N N . GLN B 1 4 ? 12.961 1.926 -10.969 1 75.56 4 GLN B N 1
ATOM 1050 C CA . GLN B 1 4 ? 12.211 0.766 -11.438 1 75.56 4 GLN B CA 1
ATOM 1051 C C . GLN B 1 4 ? 11.492 0.069 -10.289 1 75.56 4 GLN B C 1
ATOM 1053 O O . GLN B 1 4 ? 10.328 -0.309 -10.414 1 75.56 4 GLN B O 1
ATOM 1058 N N . LYS B 1 5 ? 12.078 -0.028 -9.234 1 76.88 5 LYS B N 1
ATOM 1059 C CA . LYS B 1 5 ? 11.492 -0.666 -8.062 1 76.88 5 LYS B CA 1
ATOM 1060 C C . LYS B 1 5 ? 10.352 0.169 -7.496 1 76.88 5 LYS B C 1
ATOM 1062 O O . LYS B 1 5 ? 9.328 -0.376 -7.07 1 76.88 5 LYS B O 1
ATOM 1067 N N . MET B 1 6 ? 10.523 1.438 -7.668 1 75.5 6 MET B N 1
ATOM 1068 C CA . MET B 1 6 ? 9.484 2.34 -7.176 1 75.5 6 MET B CA 1
ATOM 1069 C C . MET B 1 6 ? 8.227 2.23 -8.023 1 75.5 6 MET B C 1
ATOM 1071 O O . MET B 1 6 ? 7.109 2.26 -7.492 1 75.5 6 MET B O 1
ATOM 1075 N N . GLY B 1 7 ? 8.438 2.094 -9.273 1 78.12 7 GLY B N 1
ATOM 1076 C CA . GLY B 1 7 ? 7.293 1.938 -10.156 1 78.12 7 GLY B CA 1
ATOM 1077 C C . GLY B 1 7 ? 6.508 0.666 -9.898 1 78.12 7 GLY B C 1
ATOM 1078 O O . GLY B 1 7 ? 5.273 0.683 -9.891 1 78.12 7 GLY B O 1
ATOM 1079 N N . ILE B 1 8 ? 7.25 -0.38 -9.648 1 79.12 8 ILE B N 1
ATOM 1080 C CA . ILE B 1 8 ? 6.621 -1.668 -9.375 1 79.12 8 ILE B CA 1
ATOM 1081 C C . ILE B 1 8 ? 5.855 -1.602 -8.055 1 79.12 8 ILE B C 1
ATOM 1083 O O . ILE B 1 8 ? 4.703 -2.035 -7.977 1 79.12 8 ILE B O 1
ATOM 1087 N N . GLN B 1 9 ? 6.445 -1.076 -7.102 1 78.88 9 GLN B N 1
ATOM 1088 C CA . GLN B 1 9 ? 5.809 -0.947 -5.797 1 78.88 9 GLN B CA 1
ATOM 1089 C C . GLN B 1 9 ? 4.535 -0.108 -5.891 1 78.88 9 GLN B C 1
ATOM 1091 O O . GLN B 1 9 ? 3.518 -0.446 -5.281 1 78.88 9 GLN B O 1
ATOM 1096 N N . ARG B 1 10 ? 4.621 0.967 -6.676 1 81.31 10 ARG B N 1
ATOM 1097 C CA . ARG B 1 10 ? 3.457 1.828 -6.855 1 81.31 10 ARG B CA 1
ATOM 1098 C C . ARG B 1 10 ? 2.307 1.065 -7.5 1 81.31 10 ARG B C 1
ATOM 1100 O O . ARG B 1 10 ? 1.151 1.212 -7.094 1 81.31 10 ARG B O 1
ATOM 1107 N N . GLU B 1 11 ? 2.682 0.272 -8.445 1 82.94 11 GLU B N 1
ATOM 1108 C CA . GLU B 1 11 ? 1.657 -0.514 -9.125 1 82.94 11 GLU B CA 1
ATOM 1109 C C . GLU B 1 11 ? 1.04 -1.549 -8.188 1 82.94 11 GLU B C 1
ATOM 1111 O O . GLU B 1 11 ? -0.18 -1.725 -8.172 1 82.94 11 GLU B O 1
ATOM 1116 N N . LEU B 1 12 ? 1.85 -2.172 -7.434 1 84.69 12 LEU B N 1
ATOM 1117 C CA . LEU B 1 12 ? 1.363 -3.189 -6.512 1 84.69 12 LEU B CA 1
ATOM 1118 C C . LEU B 1 12 ? 0.471 -2.57 -5.438 1 84.69 12 LEU B C 1
ATOM 1120 O O . LEU B 1 12 ? -0.574 -3.127 -5.098 1 84.69 12 LEU B O 1
ATOM 1124 N N . VAL B 1 13 ? 0.868 -1.439 -5.02 1 83.75 13 VAL B N 1
ATOM 1125 C CA . VAL B 1 13 ? 0.062 -0.745 -4.02 1 83.75 13 VAL B CA 1
ATOM 1126 C C . VAL B 1 13 ? -1.278 -0.339 -4.629 1 83.75 13 VAL B C 1
ATOM 1128 O O . VAL B 1 13 ? -2.33 -0.521 -4.008 1 83.75 13 VAL B O 1
ATOM 1131 N N . THR B 1 14 ? -1.229 0.161 -5.828 1 88.44 14 THR B N 1
ATOM 1132 C CA . THR B 1 14 ? -2.449 0.582 -6.508 1 88.44 14 THR B CA 1
ATOM 1133 C C . THR B 1 14 ? -3.406 -0.595 -6.676 1 88.44 14 THR B C 1
ATOM 1135 O O . THR B 1 14 ? -4.586 -0.497 -6.332 1 88.44 14 THR B O 1
ATOM 1138 N N . VAL B 1 15 ? -2.881 -1.64 -7.141 1 91.25 15 VAL B N 1
ATOM 1139 C CA . VAL B 1 15 ? -3.695 -2.832 -7.355 1 91.25 15 VAL B CA 1
ATOM 1140 C C . VAL B 1 15 ? -4.152 -3.396 -6.016 1 91.25 15 VAL B C 1
ATOM 1142 O O . VAL B 1 15 ? -5.297 -3.844 -5.879 1 91.25 15 VAL B O 1
ATOM 1145 N N . GLY B 1 16 ? -3.236 -3.373 -5.055 1 92.19 16 GLY B N 1
ATOM 1146 C CA . GLY B 1 16 ? -3.592 -3.82 -3.715 1 92.19 16 GLY B CA 1
ATOM 1147 C C . GLY B 1 16 ? -4.773 -3.07 -3.131 1 92.19 16 GLY B C 1
ATOM 1148 O O . GLY B 1 16 ? -5.695 -3.682 -2.586 1 92.19 16 GLY B O 1
ATOM 1149 N N . ILE B 1 17 ? -4.75 -1.844 -3.33 1 89.75 17 ILE B N 1
ATOM 1150 C CA . ILE B 1 17 ? -5.824 -1.006 -2.805 1 89.75 17 ILE B CA 1
ATOM 1151 C C . ILE B 1 17 ? -7.145 -1.386 -3.467 1 89.75 17 ILE B C 1
ATOM 1153 O O . ILE B 1 17 ? -8.18 -1.465 -2.799 1 89.75 17 ILE B O 1
ATOM 1157 N N . GLN B 1 18 ? -7.078 -1.609 -4.707 1 91.62 18 GLN B N 1
ATOM 1158 C CA . GLN B 1 18 ? -8.289 -2.025 -5.41 1 91.62 18 GLN B CA 1
ATOM 1159 C C . GLN B 1 18 ? -8.812 -3.348 -4.867 1 91.62 18 GLN B C 1
ATOM 1161 O O . GLN B 1 18 ? -10.031 -3.539 -4.754 1 91.62 18 GLN B O 1
ATOM 1166 N N . CYS B 1 19 ? -7.957 -4.18 -4.535 1 95.12 19 CYS B N 1
ATOM 1167 C CA . CYS B 1 19 ? -8.344 -5.508 -4.07 1 95.12 19 CYS B CA 1
ATOM 1168 C C . CYS B 1 19 ? -8.859 -5.457 -2.639 1 95.12 19 CYS B C 1
ATOM 1170 O O . CYS B 1 19 ? -9.75 -6.223 -2.266 1 95.12 19 CYS B O 1
ATOM 1172 N N . ILE B 1 20 ? -8.328 -4.582 -1.872 1 93.31 20 ILE B N 1
ATOM 1173 C CA . ILE B 1 20 ? -8.719 -4.457 -0.472 1 93.31 20 ILE B CA 1
ATOM 1174 C C . ILE B 1 20 ? -10.188 -4.055 -0.379 1 93.31 20 ILE B C 1
ATOM 1176 O O . ILE B 1 20 ? -10.898 -4.461 0.548 1 93.31 20 ILE B O 1
ATOM 1180 N N . LYS B 1 21 ? -10.633 -3.328 -1.333 1 89.06 21 LYS B N 1
ATOM 1181 C CA . LYS B 1 21 ? -12.031 -2.912 -1.349 1 89.06 21 LYS B CA 1
ATOM 1182 C C . LYS B 1 21 ? -12.961 -4.117 -1.286 1 89.06 21 LYS B C 1
ATOM 1184 O O . LYS B 1 21 ? -13.977 -4.09 -0.581 1 89.06 21 LYS B O 1
ATOM 1189 N N . ASP B 1 22 ? -12.633 -5.109 -1.957 1 92.75 22 ASP B N 1
ATOM 1190 C CA . ASP B 1 22 ? -13.492 -6.281 -2.057 1 92.75 22 ASP B CA 1
ATOM 1191 C C . ASP B 1 22 ? -13.086 -7.348 -1.042 1 92.75 22 ASP B C 1
ATOM 1193 O O . ASP B 1 22 ? -13.875 -8.234 -0.711 1 92.75 22 ASP B O 1
ATOM 1197 N N . HIS B 1 23 ? -11.875 -7.262 -0.637 1 94.94 23 HIS B N 1
ATOM 1198 C CA . HIS B 1 23 ? -11.312 -8.242 0.283 1 94.94 23 HIS B CA 1
ATOM 1199 C C . HIS B 1 23 ? -10.516 -7.559 1.391 1 94.94 23 HIS B C 1
ATOM 1201 O O . HIS B 1 23 ? -9.281 -7.559 1.363 1 94.94 23 HIS B O 1
ATOM 1207 N N . PRO B 1 24 ? -11.203 -7.117 2.395 1 92.56 24 PRO B N 1
ATOM 1208 C CA . PRO B 1 24 ? -10.516 -6.379 3.459 1 92.56 24 PRO B CA 1
ATOM 1209 C C . PRO B 1 24 ? -9.57 -7.258 4.273 1 92.56 24 PRO B C 1
ATOM 1211 O O . PRO B 1 24 ? -9.859 -8.43 4.512 1 92.56 24 PRO B O 1
ATOM 1214 N N . LEU B 1 25 ? -8.5 -6.609 4.629 1 93.12 25 LEU B N 1
ATOM 1215 C CA . LEU B 1 25 ? -7.473 -7.297 5.41 1 93.12 25 LEU B CA 1
ATOM 1216 C C . LEU B 1 25 ? -7.438 -6.77 6.84 1 93.12 25 LEU B C 1
ATOM 1218 O O . LEU B 1 25 ? -7.555 -5.562 7.066 1 93.12 25 LEU B O 1
ATOM 1222 N N . SER B 1 26 ? -7.312 -7.715 7.762 1 92.25 26 SER B N 1
ATOM 1223 C CA . SER B 1 26 ? -7.055 -7.32 9.141 1 92.25 26 SER B CA 1
ATOM 1224 C C . SER B 1 26 ? -5.578 -7 9.359 1 92.25 26 SER B C 1
ATOM 1226 O O . SER B 1 26 ? -4.742 -7.301 8.508 1 92.25 26 SER B O 1
ATOM 1228 N N . LEU B 1 27 ? -5.273 -6.422 10.539 1 89.44 27 LEU B N 1
ATOM 1229 C CA . LEU B 1 27 ? -3.881 -6.172 10.891 1 89.44 27 LEU B CA 1
ATOM 1230 C C . LEU B 1 27 ? -3.098 -7.477 10.969 1 89.44 27 LEU B C 1
ATOM 1232 O O . LEU B 1 27 ? -1.923 -7.527 10.594 1 89.44 27 LEU B O 1
ATOM 1236 N N . SER B 1 28 ? -3.777 -8.461 11.484 1 93 28 SER B N 1
ATOM 1237 C CA . SER B 1 28 ? -3.125 -9.758 11.555 1 93 28 SER B CA 1
ATOM 1238 C C . SER B 1 28 ? -2.846 -10.312 10.164 1 93 28 SER B C 1
ATOM 1240 O O . SER B 1 28 ? -1.818 -10.961 9.938 1 93 28 SER B O 1
ATOM 1242 N N . ASP B 1 29 ? -3.748 -10.07 9.219 1 93.62 29 ASP B N 1
ATOM 1243 C CA . ASP B 1 29 ? -3.523 -10.492 7.84 1 93.62 29 ASP B CA 1
ATOM 1244 C C . ASP B 1 29 ? -2.291 -9.812 7.25 1 93.62 29 ASP B C 1
ATOM 1246 O O . ASP B 1 29 ? -1.444 -10.469 6.641 1 93.62 29 ASP B O 1
ATOM 1250 N N . ILE B 1 30 ? -2.152 -8.609 7.457 1 91.06 30 ILE B N 1
ATOM 1251 C CA . ILE B 1 30 ? -1.053 -7.809 6.934 1 91.06 30 ILE B CA 1
ATOM 1252 C C . ILE B 1 30 ? 0.271 -8.305 7.512 1 91.06 30 ILE B C 1
ATOM 1254 O O . ILE B 1 30 ? 1.248 -8.477 6.777 1 91.06 30 ILE B O 1
ATOM 1258 N N . ARG B 1 31 ? 0.246 -8.57 8.797 1 89.19 31 ARG B N 1
ATOM 1259 C CA . ARG B 1 31 ? 1.451 -9.094 9.438 1 89.19 31 ARG B CA 1
ATOM 1260 C C . ARG B 1 31 ? 1.836 -10.453 8.859 1 89.19 31 ARG B C 1
ATOM 1262 O O . ARG B 1 31 ? 3.02 -10.734 8.664 1 89.19 31 ARG B O 1
ATOM 1269 N N . ALA B 1 32 ? 0.863 -11.258 8.648 1 91.88 32 ALA B N 1
ATOM 1270 C CA . ALA B 1 32 ? 1.124 -12.562 8.047 1 91.88 32 ALA B CA 1
ATOM 1271 C C . ALA B 1 32 ? 1.771 -12.414 6.676 1 91.88 32 ALA B C 1
ATOM 1273 O O . ALA B 1 32 ? 2.795 -13.047 6.395 1 91.88 32 ALA B O 1
ATOM 1274 N N . PHE B 1 33 ? 1.216 -11.523 5.816 1 90.81 33 PHE B N 1
ATOM 1275 C CA . PHE B 1 33 ? 1.784 -11.289 4.492 1 90.81 33 PHE B CA 1
ATOM 1276 C C . PHE B 1 33 ? 3.219 -10.789 4.598 1 90.81 33 PHE B C 1
ATOM 1278 O O . PHE B 1 33 ? 4.098 -11.25 3.869 1 90.81 33 PHE B O 1
ATOM 1285 N N . ARG B 1 34 ? 3.502 -9.938 5.523 1 86.5 34 ARG B N 1
ATOM 1286 C CA . ARG B 1 34 ? 4.84 -9.383 5.711 1 86.5 34 ARG B CA 1
ATOM 1287 C C . ARG B 1 34 ? 5.828 -10.469 6.121 1 86.5 34 ARG B C 1
ATOM 1289 O O . ARG B 1 34 ? 7.008 -10.406 5.766 1 86.5 34 ARG B O 1
ATOM 1296 N N . ASN B 1 35 ? 5.273 -11.398 6.793 1 88.06 35 ASN B N 1
ATOM 1297 C CA . ASN B 1 35 ? 6.113 -12.508 7.219 1 88.06 35 ASN B CA 1
ATOM 1298 C C . ASN B 1 35 ? 6.117 -13.633 6.188 1 88.06 35 ASN B C 1
ATOM 1300 O O . ASN B 1 35 ? 6.508 -14.766 6.496 1 88.06 35 ASN B O 1
ATOM 1304 N N . LYS B 1 36 ? 5.539 -13.352 5.043 1 88.94 36 LYS B N 1
ATOM 1305 C CA . LYS B 1 36 ? 5.551 -14.266 3.902 1 88.94 36 LYS B CA 1
ATOM 1306 C C . LYS B 1 36 ? 4.641 -15.461 4.148 1 88.94 36 LYS B C 1
ATOM 1308 O O . LYS B 1 36 ? 4.945 -16.578 3.715 1 88.94 36 LYS B O 1
ATOM 1313 N N . MET B 1 37 ? 3.609 -15.164 4.906 1 91 37 MET B N 1
ATOM 1314 C CA . MET B 1 37 ? 2.553 -16.141 5.148 1 91 37 MET B CA 1
ATOM 1315 C C . MET B 1 37 ? 1.219 -15.648 4.594 1 91 37 MET B C 1
ATOM 1317 O O . MET B 1 37 ? 0.997 -14.438 4.484 1 91 37 MET B O 1
ATOM 1321 N N . ILE B 1 38 ? 0.407 -16.594 4.105 1 89.38 38 ILE B N 1
ATOM 1322 C CA . ILE B 1 38 ? -0.972 -16.234 3.789 1 89.38 38 ILE B CA 1
ATOM 1323 C C . ILE B 1 38 ? -1.889 -16.641 4.941 1 89.38 38 ILE B C 1
ATOM 1325 O O . ILE B 1 38 ? -1.934 -17.812 5.324 1 89.38 38 ILE B O 1
ATOM 1329 N N . PRO B 1 39 ? -2.637 -15.641 5.359 1 90.5 39 PRO B N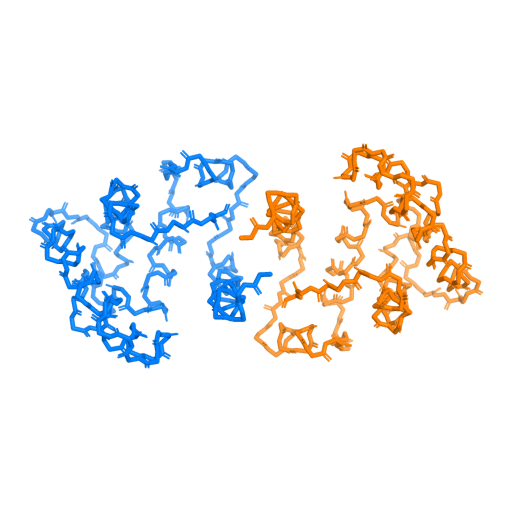 1
ATOM 1330 C CA . PRO B 1 39 ? -3.568 -15.992 6.434 1 90.5 39 PRO B CA 1
ATOM 1331 C C . PRO B 1 39 ? -4.633 -16.984 5.988 1 90.5 39 PRO B C 1
ATOM 1333 O O . PRO B 1 39 ? -4.887 -17.141 4.789 1 90.5 39 PRO B O 1
ATOM 1336 N N . ASN B 1 40 ? -5.277 -17.766 6.844 1 85.44 40 ASN B N 1
ATOM 1337 C CA . ASN B 1 40 ? -6.207 -18.844 6.52 1 85.44 40 ASN B CA 1
ATOM 1338 C C . ASN B 1 40 ? -7.59 -18.312 6.16 1 85.44 40 ASN B C 1
ATOM 1340 O O . ASN B 1 40 ? -8.414 -19.031 5.594 1 85.44 40 ASN B O 1
ATOM 1344 N N . GLY B 1 41 ? -7.883 -17.141 6.25 1 91.25 41 GLY B N 1
ATOM 1345 C CA . GLY B 1 41 ? -9.203 -16.594 5.988 1 91.25 41 GLY B CA 1
ATOM 1346 C C . GLY B 1 41 ? -9.5 -16.438 4.508 1 91.25 41 GLY B C 1
ATOM 1347 O O . GLY B 1 41 ? -8.578 -16.453 3.682 1 91.25 41 GLY B O 1
ATOM 1348 N N . ASN B 1 42 ? -10.805 -16.422 4.148 1 95.56 42 ASN B N 1
ATOM 1349 C CA . ASN B 1 42 ? -11.219 -16.312 2.754 1 95.56 42 ASN B CA 1
ATOM 1350 C C . ASN B 1 42 ? -10.797 -14.969 2.154 1 95.56 42 ASN B C 1
ATOM 1352 O O . ASN B 1 42 ? -10.297 -14.922 1.027 1 95.56 42 ASN B O 1
ATOM 1356 N N . ASP B 1 43 ? -10.852 -13.977 2.916 1 96.19 43 ASP B N 1
ATOM 1357 C CA . ASP B 1 43 ? -10.562 -12.648 2.373 1 96.19 43 ASP B CA 1
ATOM 1358 C C . ASP B 1 43 ? -9.078 -12.523 2.008 1 96.19 43 ASP B C 1
ATOM 1360 O O . ASP B 1 43 ? -8.742 -12.109 0.896 1 96.19 43 ASP B O 1
ATOM 1364 N N . PRO B 1 44 ? -8.18 -12.992 2.883 1 96.5 44 PRO B N 1
ATOM 1365 C CA . PRO B 1 44 ? -6.773 -12.859 2.496 1 96.5 44 PRO B CA 1
ATOM 1366 C C . PRO B 1 44 ? -6.414 -13.695 1.271 1 96.5 44 PRO B C 1
ATOM 1368 O O . PRO B 1 44 ? -5.668 -13.234 0.403 1 96.5 44 PRO B O 1
ATOM 1371 N N . LYS B 1 45 ? -6.969 -14.867 1.112 1 96.75 45 LYS B N 1
ATOM 1372 C CA . LYS B 1 45 ? -6.684 -15.688 -0.063 1 96.75 45 LYS B CA 1
ATOM 1373 C C . LYS B 1 45 ? -7.246 -15.047 -1.328 1 96.75 45 LYS B C 1
ATOM 1375 O O . LYS B 1 45 ? -6.617 -15.086 -2.387 1 96.75 45 LYS B O 1
ATOM 1380 N N . CYS B 1 46 ? -8.406 -14.492 -1.113 1 98.31 46 CYS B N 1
ATOM 1381 C CA . CYS B 1 46 ? -9.062 -13.906 -2.277 1 98.31 46 CYS B CA 1
ATOM 1382 C C . CYS B 1 46 ? -8.461 -12.547 -2.615 1 98.31 46 CYS B C 1
ATOM 1384 O O . CYS B 1 46 ? -8.469 -12.133 -3.775 1 98.31 46 CYS B O 1
ATOM 1386 N N . PHE B 1 47 ? -7.891 -11.883 -1.654 1 96.44 47 PHE B N 1
ATOM 1387 C CA . PHE B 1 47 ? -7.078 -10.703 -1.924 1 96.44 47 PHE B CA 1
ATOM 1388 C C . PHE B 1 47 ? -5.906 -11.047 -2.832 1 96.44 47 PHE B C 1
ATOM 1390 O O . PHE B 1 47 ? -5.645 -10.344 -3.809 1 96.44 47 PHE B O 1
ATOM 1397 N N . VAL B 1 48 ? -5.266 -12.148 -2.527 1 96.94 48 VAL B N 1
ATOM 1398 C CA . VAL B 1 48 ? -4.109 -12.562 -3.316 1 96.94 48 VAL B CA 1
ATOM 1399 C C . VAL B 1 48 ? -4.551 -12.93 -4.73 1 96.94 48 VAL B C 1
ATOM 1401 O O . VAL B 1 48 ? -3.887 -12.578 -5.707 1 96.94 48 VAL B O 1
ATOM 1404 N N . ALA B 1 49 ? -5.66 -13.617 -4.832 1 98.06 49 ALA B N 1
ATOM 1405 C CA . ALA B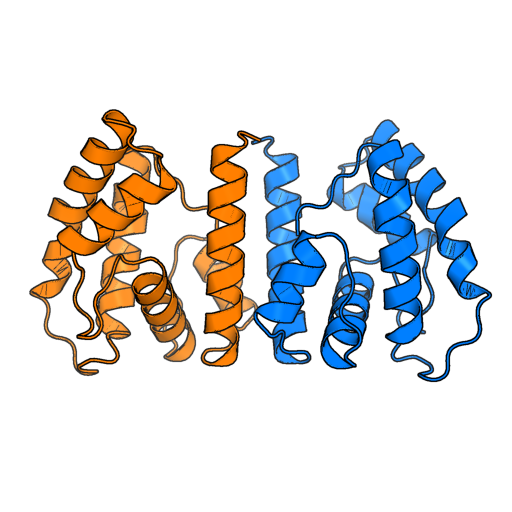 1 49 ? -6.18 -13.953 -6.156 1 98.06 49 ALA B CA 1
ATOM 1406 C C . ALA B 1 49 ? -6.465 -12.688 -6.973 1 98.06 49 ALA B C 1
ATOM 1408 O O . ALA B 1 49 ? -6.105 -12.609 -8.148 1 98.06 49 ALA B O 1
ATOM 1409 N N . CYS B 1 50 ? -7.137 -11.742 -6.309 1 97.88 50 CYS B N 1
ATOM 1410 C CA . CYS B 1 50 ? -7.422 -10.461 -6.945 1 97.88 50 CYS B CA 1
ATOM 1411 C C . CYS B 1 50 ? -6.141 -9.789 -7.418 1 97.88 50 CYS B C 1
ATOM 1413 O O . CYS B 1 50 ? -6.062 -9.32 -8.555 1 97.88 50 CYS B O 1
ATOM 1415 N N . LEU B 1 51 ? -5.137 -9.75 -6.57 1 96.19 51 LEU B N 1
ATOM 1416 C CA . LEU B 1 51 ? -3.846 -9.156 -6.895 1 96.19 51 LEU B CA 1
ATOM 1417 C C . LEU B 1 51 ? -3.197 -9.867 -8.078 1 96.19 51 LEU B C 1
ATOM 1419 O O . LEU B 1 51 ? -2.791 -9.227 -9.047 1 96.19 51 LEU B O 1
ATOM 1423 N N . PHE B 1 52 ? -3.164 -11.156 -8.023 1 97.06 52 PHE B N 1
ATOM 1424 C CA . PHE B 1 52 ? -2.498 -11.945 -9.055 1 97.06 52 PHE B CA 1
ATOM 1425 C C . PHE B 1 52 ? -3.197 -11.781 -10.398 1 97.06 52 PHE B C 1
ATOM 1427 O O . PHE B 1 52 ? -2.547 -11.766 -11.445 1 97.06 52 PHE B O 1
ATOM 1434 N N . LYS B 1 53 ? -4.484 -11.695 -10.375 1 97.81 53 LYS B N 1
ATOM 1435 C CA . LYS B 1 53 ? -5.215 -11.484 -11.625 1 97.81 53 LYS B CA 1
ATOM 1436 C C . LYS B 1 53 ? -4.906 -10.109 -12.211 1 97.81 53 LYS B C 1
ATOM 1438 O O . LYS B 1 53 ? -4.621 -9.992 -13.406 1 97.81 53 LYS B O 1
ATOM 1443 N N . LYS B 1 54 ? -4.836 -9.18 -11.398 1 95.81 54 LYS B N 1
ATOM 1444 C CA . LYS B 1 54 ? -4.672 -7.809 -11.883 1 95.81 54 LYS B CA 1
ATOM 1445 C C . LYS B 1 54 ? -3.238 -7.555 -12.344 1 95.81 54 LYS B C 1
ATOM 1447 O O . LYS B 1 54 ? -3.006 -6.781 -13.273 1 95.81 54 LYS B O 1
ATOM 1452 N N . ILE B 1 55 ? -2.322 -8.266 -11.75 1 94.5 55 ILE B N 1
ATOM 1453 C CA . ILE B 1 55 ? -0.942 -8.039 -12.164 1 94.5 55 ILE B CA 1
ATOM 1454 C C . ILE B 1 55 ? -0.549 -9.062 -13.234 1 94.5 55 ILE B C 1
ATOM 1456 O O . ILE B 1 55 ? 0.622 -9.156 -13.609 1 94.5 55 ILE B O 1
ATOM 1460 N N . GLY B 1 56 ? -1.416 -9.883 -13.594 1 95.81 56 GLY B N 1
ATOM 1461 C CA . GLY B 1 56 ? -1.221 -10.742 -14.75 1 95.81 56 GLY B CA 1
ATOM 1462 C C . GLY B 1 56 ? -0.517 -12.039 -14.414 1 95.81 56 GLY B C 1
ATOM 1463 O O . GLY B 1 56 ? 0.067 -12.68 -15.297 1 95.81 56 GLY B O 1
ATOM 1464 N N . VAL B 1 57 ? -0.508 -12.477 -13.242 1 96.69 57 VAL B N 1
ATOM 1465 C CA . VAL B 1 57 ? 0.084 -13.742 -12.828 1 96.69 57 VAL B CA 1
ATOM 1466 C C . VAL B 1 57 ? -0.951 -14.859 -12.945 1 96.69 57 VAL B C 1
ATOM 1468 O O . VAL B 1 57 ? -0.604 -16.016 -13.219 1 96.69 57 VAL B O 1
ATOM 1471 N N . MET B 1 58 ? -2.16 -14.547 -12.719 1 98.06 58 MET B N 1
ATOM 1472 C CA . MET B 1 58 ? -3.299 -15.453 -12.75 1 98.06 58 MET B CA 1
ATOM 1473 C C . MET B 1 58 ? -4.324 -15.016 -13.789 1 98.06 58 MET B C 1
ATOM 1475 O O . MET B 1 58 ? -4.562 -13.82 -13.961 1 98.06 58 MET B O 1
ATOM 1479 N N . ASP B 1 59 ? -4.902 -15.93 -14.492 1 98.06 59 ASP B N 1
ATOM 1480 C CA . ASP B 1 59 ? -5.918 -15.562 -15.469 1 98.06 59 ASP B CA 1
ATOM 1481 C C . ASP B 1 59 ? -7.305 -15.516 -14.836 1 98.06 59 ASP B C 1
ATOM 1483 O O . ASP B 1 59 ? -7.445 -15.727 -13.625 1 98.06 59 ASP B O 1
ATOM 1487 N N . ASN B 1 60 ? -8.328 -15.219 -15.617 1 97.5 60 ASN B N 1
ATOM 1488 C CA . ASN B 1 60 ? -9.68 -15.016 -15.102 1 97.5 60 ASN B CA 1
ATOM 1489 C C . ASN B 1 60 ? -10.328 -16.344 -14.688 1 97.5 60 ASN B C 1
ATOM 1491 O O . ASN B 1 60 ? -11.367 -16.344 -14.031 1 97.5 60 ASN B O 1
ATOM 1495 N N . MET B 1 61 ? -9.672 -17.469 -15.062 1 97.44 61 MET B N 1
ATOM 1496 C CA . MET B 1 61 ? -10.195 -18.781 -14.695 1 97.44 61 MET B CA 1
ATOM 1497 C C . MET B 1 61 ? -9.586 -19.266 -13.375 1 97.44 61 MET B C 1
ATOM 1499 O O . MET B 1 61 ? -9.867 -20.359 -12.914 1 97.44 61 MET B O 1
ATOM 1503 N N . GLY B 1 62 ? -8.734 -18.469 -12.805 1 98 62 GLY B N 1
ATOM 1504 C CA . GLY B 1 62 ? -8.125 -18.812 -11.531 1 98 62 GLY B CA 1
ATOM 1505 C C . GLY B 1 62 ? -6.902 -19.703 -11.68 1 98 62 GLY B C 1
ATOM 1506 O O . GLY B 1 62 ? -6.52 -20.391 -10.742 1 98 62 GLY B O 1
ATOM 1507 N N . MET B 1 63 ? -6.336 -19.688 -12.906 1 98.44 63 MET B N 1
ATOM 1508 C CA . MET B 1 63 ? -5.133 -20.469 -13.156 1 98.44 63 MET B CA 1
ATOM 1509 C C . MET B 1 63 ? -3.908 -19.578 -13.273 1 98.44 63 MET B C 1
ATOM 1511 O O . MET B 1 63 ? -3.986 -18.484 -13.836 1 98.44 63 MET B O 1
ATOM 1515 N N . ILE B 1 64 ? -2.805 -20.031 -12.727 1 98.62 64 ILE B N 1
ATOM 1516 C CA . ILE B 1 64 ? -1.549 -19.344 -12.977 1 98.62 64 ILE B CA 1
ATOM 1517 C C . ILE B 1 64 ? -1.227 -19.359 -14.469 1 98.62 64 ILE B C 1
ATOM 1519 O O . ILE B 1 64 ? -1.293 -20.422 -15.102 1 98.62 64 ILE B O 1
ATOM 1523 N N . SER B 1 65 ? -0.911 -18.188 -14.984 1 98.5 65 SER B N 1
ATOM 1524 C CA . SER B 1 65 ? -0.706 -18.047 -16.422 1 98.5 65 SER B CA 1
ATOM 1525 C C . SER B 1 65 ? 0.715 -17.594 -16.734 1 98.5 65 SER B C 1
ATOM 1527 O O . SER B 1 65 ? 0.994 -16.391 -16.781 1 98.5 65 SER B O 1
ATOM 1529 N N . PRO B 1 66 ? 1.6 -18.531 -17.109 1 97.5 66 PRO B N 1
ATOM 1530 C CA . PRO B 1 66 ? 2.957 -18.125 -17.5 1 97.5 66 PRO B CA 1
ATOM 1531 C C . PRO B 1 66 ? 2.973 -17.109 -18.641 1 97.5 66 PRO B C 1
ATOM 1533 O O . PRO B 1 66 ? 3.771 -16.172 -18.625 1 97.5 66 PRO B O 1
ATOM 1536 N N . ALA B 1 67 ? 2.051 -17.312 -19.578 1 96.62 67 ALA B N 1
ATOM 1537 C CA . ALA B 1 67 ? 2.01 -16.406 -20.719 1 96.62 67 ALA B CA 1
ATOM 1538 C C . ALA B 1 67 ? 1.68 -14.984 -20.297 1 96.62 67 ALA B C 1
ATOM 1540 O O . ALA B 1 67 ? 2.359 -14.039 -20.688 1 96.62 67 ALA B O 1
ATOM 1541 N N . LYS B 1 68 ? 0.688 -14.797 -19.484 1 96.69 68 LYS B N 1
ATOM 1542 C CA . LYS B 1 68 ? 0.303 -13.469 -19.016 1 96.69 68 LYS B CA 1
ATOM 1543 C C . LYS B 1 68 ? 1.382 -12.867 -18.125 1 96.69 68 LYS B C 1
ATOM 1545 O O . LYS B 1 68 ? 1.672 -11.672 -18.203 1 96.69 68 LYS B O 1
ATOM 1550 N N . ALA B 1 69 ? 1.933 -13.703 -17.234 1 95.94 69 ALA B N 1
ATOM 1551 C CA . ALA B 1 69 ? 3.006 -13.242 -16.359 1 95.94 69 ALA B CA 1
ATOM 1552 C C . ALA B 1 69 ? 4.191 -12.727 -17.172 1 95.94 69 ALA B C 1
ATOM 1554 O O . ALA B 1 69 ? 4.762 -11.68 -16.844 1 95.94 69 ALA B O 1
ATOM 1555 N N . LYS B 1 70 ? 4.496 -13.391 -18.203 1 94.38 70 LYS B N 1
ATOM 1556 C CA . LYS B 1 70 ? 5.605 -13 -19.062 1 94.38 70 LYS B CA 1
ATOM 1557 C C . LYS B 1 70 ? 5.312 -11.688 -19.781 1 94.38 70 LYS B C 1
ATOM 1559 O O . LYS B 1 70 ? 6.191 -10.828 -19.906 1 94.38 70 LYS B O 1
ATOM 1564 N N . GLU B 1 71 ? 4.133 -11.594 -20.266 1 94.62 71 GLU B N 1
ATOM 1565 C CA . GLU B 1 71 ? 3.73 -10.359 -20.938 1 94.62 71 GLU B CA 1
ATOM 1566 C C . GLU B 1 71 ? 3.809 -9.164 -20 1 94.62 71 GLU B C 1
ATOM 1568 O O . GLU B 1 71 ? 4.324 -8.109 -20.359 1 94.62 71 GLU B O 1
ATOM 1573 N N . ASN B 1 72 ? 3.338 -9.367 -18.812 1 92.25 72 ASN B N 1
ATOM 1574 C CA . ASN B 1 72 ? 3.389 -8.289 -17.828 1 92.25 72 ASN B CA 1
ATOM 1575 C C . ASN B 1 72 ? 4.824 -7.965 -17.422 1 92.25 72 ASN B C 1
ATOM 1577 O O . ASN B 1 72 ? 5.172 -6.793 -17.25 1 92.25 72 ASN B O 1
ATOM 1581 N N . ALA B 1 73 ? 5.605 -8.977 -17.219 1 90.88 73 ALA B N 1
ATOM 1582 C CA . ALA B 1 73 ? 7.008 -8.781 -16.859 1 90.88 73 ALA B CA 1
ATOM 1583 C C . ALA B 1 73 ? 7.734 -7.938 -17.906 1 90.88 73 ALA B C 1
ATOM 1585 O O . ALA B 1 73 ? 8.57 -7.098 -17.578 1 90.88 73 ALA B O 1
ATOM 1586 N N . LYS B 1 74 ? 7.422 -8.133 -19.188 1 92.31 74 LYS B N 1
ATOM 1587 C CA . LYS B 1 74 ? 8.039 -7.348 -20.25 1 92.31 74 LYS B CA 1
ATOM 1588 C C . LYS B 1 74 ? 7.73 -5.863 -20.078 1 92.31 74 LYS B C 1
ATOM 1590 O O . LYS B 1 74 ? 8.609 -5.016 -20.281 1 92.31 74 LYS B O 1
ATOM 1595 N N . LYS B 1 75 ? 6.484 -5.637 -19.703 1 89.12 75 LYS B N 1
ATOM 1596 C CA . LYS B 1 75 ? 6.07 -4.25 -19.5 1 89.12 75 LYS B CA 1
ATOM 1597 C C . LYS B 1 75 ? 6.75 -3.643 -18.266 1 89.12 75 LYS B C 1
ATOM 1599 O O . LYS B 1 75 ? 7.258 -2.52 -18.328 1 89.12 75 LYS B O 1
ATOM 1604 N N . VAL B 1 76 ? 6.844 -4.406 -17.297 1 86.06 76 VAL B N 1
ATOM 1605 C CA . VAL B 1 76 ? 7.301 -3.926 -15.992 1 86.06 76 VAL B CA 1
ATOM 1606 C C . VAL B 1 76 ? 8.82 -3.801 -15.992 1 86.06 76 VAL B C 1
ATOM 1608 O O . VAL B 1 76 ? 9.375 -2.855 -15.422 1 86.06 76 VAL B O 1
ATOM 1611 N N . PHE B 1 77 ? 9.461 -4.754 -16.594 1 86.94 77 PHE B N 1
ATOM 1612 C CA . PHE B 1 77 ? 10.914 -4.781 -16.547 1 86.94 77 PHE B CA 1
ATOM 1613 C C . PHE B 1 77 ? 11.516 -4.285 -17.859 1 86.94 77 PHE B C 1
ATOM 1615 O O . PHE B 1 77 ? 12.711 -4.445 -18.094 1 86.94 77 PHE B O 1
ATOM 1622 N N . LYS B 1 78 ? 10.711 -3.738 -18.625 1 87.25 78 LYS B N 1
ATOM 1623 C CA . LYS B 1 78 ? 11.109 -3.057 -19.844 1 87.25 78 LYS B CA 1
ATOM 1624 C C . LYS B 1 78 ? 11.984 -3.953 -20.719 1 87.25 78 LYS B C 1
ATOM 1626 O O . LYS B 1 78 ? 13.023 -3.512 -21.234 1 87.25 78 LYS B O 1
ATOM 1631 N N . GLY B 1 79 ? 11.672 -5.148 -20.609 1 82.88 79 GLY B N 1
ATOM 1632 C CA . GLY B 1 79 ? 12.289 -6.09 -21.531 1 82.88 79 GLY B CA 1
ATOM 1633 C C . GLY B 1 79 ? 13.648 -6.582 -21.062 1 82.88 79 GLY B C 1
ATOM 1634 O O . GLY B 1 79 ? 14.422 -7.121 -21.844 1 82.88 79 GLY B O 1
ATOM 1635 N N . SER B 1 80 ? 14.047 -6.359 -19.906 1 88.44 80 SER B N 1
ATOM 1636 C CA . SER B 1 80 ? 15.281 -6.922 -19.375 1 88.44 80 SER B CA 1
ATOM 1637 C C . SER B 1 80 ? 15.32 -8.438 -19.562 1 88.44 80 SER B C 1
ATOM 1639 O O . SER B 1 80 ? 14.477 -9.156 -19.016 1 88.44 80 SER B O 1
ATOM 1641 N N . GLU B 1 81 ? 16.312 -8.898 -20.328 1 90.62 81 GLU B N 1
ATOM 1642 C CA . GLU B 1 81 ? 16.438 -10.328 -20.609 1 90.62 81 GLU B CA 1
ATOM 1643 C C . GLU B 1 81 ? 16.609 -11.125 -19.312 1 90.62 81 GLU B C 1
ATOM 1645 O O . GLU B 1 81 ? 16.047 -12.211 -19.172 1 90.62 81 GLU B O 1
ATOM 1650 N N . GLU B 1 82 ? 17.375 -10.602 -18.406 1 90.31 82 GLU B N 1
ATOM 1651 C CA . GLU B 1 82 ? 17.625 -11.289 -17.141 1 90.31 82 GLU B CA 1
ATOM 1652 C C . GLU B 1 82 ? 16.328 -11.445 -16.344 1 90.31 82 GLU B C 1
ATOM 1654 O O . GLU B 1 82 ? 16.031 -12.531 -15.852 1 90.31 82 GLU B O 1
ATOM 1659 N N . HIS B 1 83 ? 15.578 -10.43 -16.312 1 89 83 HIS B N 1
ATOM 1660 C CA . HIS B 1 83 ? 14.328 -10.492 -15.555 1 89 83 HIS B CA 1
ATOM 1661 C C . HIS B 1 83 ? 13.328 -11.422 -16.234 1 89 83 HIS B C 1
ATOM 1663 O O . HIS B 1 83 ? 12.602 -12.148 -15.547 1 89 83 HIS B O 1
ATOM 1669 N N . GLN B 1 84 ? 13.359 -11.398 -17.531 1 92.44 84 GLN B N 1
ATOM 1670 C CA . GLN B 1 84 ? 12.453 -12.281 -18.25 1 92.44 84 GLN B CA 1
ATOM 1671 C C . GLN B 1 84 ? 12.805 -13.75 -18 1 92.44 84 GLN B C 1
ATOM 1673 O O . GLN B 1 84 ? 11.914 -14.578 -17.797 1 92.44 84 GLN B O 1
ATOM 1678 N N . LYS B 1 85 ? 14.047 -14.07 -18.031 1 94.12 85 LYS B N 1
ATOM 1679 C CA . LYS B 1 85 ? 14.484 -15.438 -17.75 1 94.12 85 LYS B CA 1
ATOM 1680 C C . LYS B 1 85 ? 14.086 -15.859 -16.344 1 94.12 85 LYS B C 1
ATOM 1682 O O . LYS B 1 85 ? 13.625 -16.984 -16.141 1 94.12 85 LYS B O 1
ATOM 1687 N N . ASN B 1 86 ? 14.281 -14.969 -15.414 1 93.94 86 ASN B N 1
ATOM 1688 C CA . ASN B 1 86 ? 13.922 -15.25 -14.023 1 93.94 86 ASN B CA 1
ATOM 1689 C C . ASN B 1 86 ? 12.422 -15.516 -13.883 1 93.94 86 ASN B C 1
ATOM 1691 O O . ASN B 1 86 ? 12.016 -16.453 -13.195 1 93.94 86 ASN B O 1
ATOM 1695 N N . VAL B 1 87 ? 11.617 -14.711 -14.539 1 94.12 87 VAL B N 1
ATOM 1696 C CA . VAL B 1 87 ? 10.172 -14.898 -14.508 1 94.12 87 VAL B CA 1
ATOM 1697 C C . VAL B 1 87 ? 9.812 -16.266 -15.109 1 94.12 87 VAL B C 1
ATOM 1699 O O . VAL B 1 87 ? 8.992 -16.984 -14.562 1 94.12 87 VAL B O 1
ATOM 1702 N N . ASP B 1 88 ? 10.469 -16.578 -16.203 1 95.12 88 ASP B N 1
ATOM 1703 C CA . ASP B 1 88 ? 10.203 -17.859 -16.844 1 95.12 88 AS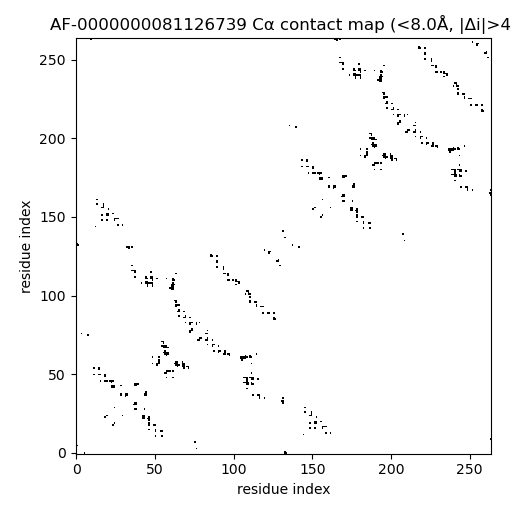P B CA 1
ATOM 1704 C C . ASP B 1 88 ? 10.484 -19.016 -15.891 1 95.12 88 ASP B C 1
ATOM 1706 O O . ASP B 1 88 ? 9.695 -19.969 -15.805 1 95.12 88 ASP B O 1
ATOM 1710 N N . GLU B 1 89 ? 11.578 -18.969 -15.188 1 95.94 89 GLU B N 1
ATOM 1711 C CA . GLU B 1 89 ? 11.969 -20.016 -14.258 1 95.94 89 GLU B CA 1
ATOM 1712 C C . GLU B 1 89 ? 10.977 -20.141 -13.109 1 95.94 89 GLU B C 1
ATOM 1714 O O . GLU B 1 89 ? 10.578 -21.25 -12.742 1 95.94 89 GLU B O 1
ATOM 1719 N N . ILE B 1 90 ? 10.539 -19.094 -12.57 1 96.31 90 ILE B N 1
ATOM 1720 C CA . ILE B 1 90 ? 9.594 -19.078 -11.461 1 96.31 90 ILE B CA 1
ATOM 1721 C C . ILE B 1 90 ? 8.25 -19.641 -11.922 1 96.31 90 ILE B C 1
ATOM 1723 O O . ILE B 1 90 ? 7.637 -20.453 -11.234 1 96.31 90 ILE B O 1
ATOM 1727 N N . MET B 1 91 ? 7.809 -19.156 -13.109 1 97.19 91 MET B N 1
ATOM 1728 C CA . MET B 1 91 ? 6.508 -19.578 -13.617 1 97.19 91 MET B CA 1
ATOM 1729 C C . MET B 1 91 ? 6.512 -21.062 -13.969 1 97.19 91 MET B C 1
ATOM 1731 O O . MET B 1 91 ? 5.504 -21.75 -13.789 1 97.19 91 MET B O 1
ATOM 1735 N N . GLU B 1 92 ? 7.617 -21.484 -14.461 1 95.75 92 GLU B N 1
ATOM 1736 C CA . GLU B 1 92 ? 7.738 -22.906 -14.734 1 95.75 92 GLU B CA 1
ATOM 1737 C C . GLU B 1 92 ? 7.555 -23.734 -13.469 1 95.75 92 GLU B C 1
ATOM 1739 O O . GLU B 1 92 ? 6.875 -24.766 -13.477 1 95.75 92 GLU B O 1
ATOM 1744 N N . LYS B 1 93 ? 8.102 -23.344 -12.398 1 96.75 93 LYS B N 1
ATOM 1745 C CA . LYS B 1 93 ? 8.016 -24.047 -11.125 1 96.75 93 LYS B CA 1
ATOM 1746 C C . LYS B 1 93 ? 6.637 -23.891 -10.492 1 96.75 93 LYS B C 1
ATOM 1748 O O . LYS B 1 93 ? 6.02 -24.875 -10.078 1 96.75 93 LYS B O 1
ATOM 1753 N N . CYS B 1 94 ? 6.113 -22.734 -10.508 1 97.75 94 CYS B N 1
ATOM 1754 C CA . CYS B 1 94 ? 4.957 -22.438 -9.672 1 97.75 94 CYS B CA 1
ATOM 1755 C C . CYS B 1 94 ? 3.656 -22.672 -10.422 1 97.75 94 CYS B C 1
ATOM 1757 O O . CYS B 1 94 ? 2.592 -22.797 -9.812 1 97.75 94 CYS B O 1
ATOM 1759 N N . SER B 1 95 ? 3.707 -22.734 -11.719 1 98 95 SER B N 1
ATOM 1760 C CA . SER B 1 95 ? 2.496 -23.078 -12.453 1 98 95 SER B CA 1
ATOM 1761 C C . SER B 1 95 ? 2.045 -24.5 -12.148 1 98 95 SER B C 1
ATOM 1763 O O . SER B 1 95 ? 0.923 -24.891 -12.484 1 98 95 SER B O 1
ATOM 1765 N N . ALA B 1 96 ? 2.898 -25.266 -11.453 1 97.75 96 ALA B N 1
ATOM 1766 C CA . ALA B 1 96 ? 2.559 -26.625 -11.062 1 97.75 96 ALA B CA 1
ATOM 1767 C C . ALA B 1 96 ? 1.35 -26.656 -10.133 1 97.75 96 ALA B C 1
ATOM 1769 O O . ALA B 1 96 ? 0.645 -27.656 -10.039 1 97.75 96 ALA B O 1
ATOM 1770 N N . VAL B 1 97 ? 1.061 -25.562 -9.484 1 98.06 97 VAL B N 1
ATOM 1771 C CA . VAL B 1 97 ? -0.064 -25.5 -8.555 1 98.06 97 VAL B CA 1
ATOM 1772 C C . VAL B 1 97 ? -1.375 -25.656 -9.32 1 98.06 97 VAL B C 1
ATOM 1774 O O . VAL B 1 97 ? -2.41 -25.984 -8.734 1 98.06 97 VAL B O 1
ATOM 1777 N N . ASN B 1 98 ? -1.361 -25.359 -10.633 1 98.19 98 ASN B N 1
ATOM 1778 C CA . ASN B 1 98 ? -2.541 -25.484 -11.477 1 98.19 98 ASN B CA 1
ATOM 1779 C C . ASN B 1 98 ? -3.057 -26.922 -11.5 1 98.19 98 ASN B C 1
ATOM 1781 O O . ASN B 1 98 ? -4.219 -27.172 -11.836 1 98.19 98 ASN B O 1
ATOM 1785 N N . GLN B 1 99 ? -2.207 -27.844 -11.195 1 97.69 99 GLN B N 1
ATOM 1786 C CA . GLN B 1 99 ? -2.584 -29.266 -11.211 1 97.69 99 GLN B CA 1
ATOM 1787 C C . GLN B 1 99 ? -3.297 -29.656 -9.922 1 97.69 99 GLN B C 1
ATOM 1789 O O . GLN B 1 99 ? -3.891 -30.734 -9.836 1 97.69 99 GLN B O 1
ATOM 1794 N N . GLN B 1 100 ? -3.213 -28.828 -8.953 1 96.81 100 GLN B N 1
ATOM 1795 C CA . GLN B 1 100 ? -3.879 -29.125 -7.691 1 96.81 100 GLN B CA 1
ATOM 1796 C C . GLN B 1 100 ? -5.371 -28.828 -7.766 1 96.81 100 GLN B C 1
ATOM 1798 O O . GLN B 1 100 ? -5.773 -27.812 -8.352 1 96.81 100 GLN B O 1
ATOM 1803 N N . LYS B 1 101 ? -6.164 -29.672 -7.223 1 95.44 101 LYS B N 1
ATOM 1804 C CA . LYS B 1 101 ? -7.609 -29.469 -7.188 1 95.44 101 LYS B CA 1
ATOM 1805 C C . LYS B 1 101 ? -7.984 -28.422 -6.145 1 95.44 101 LYS B C 1
ATOM 1807 O O . LYS B 1 101 ? -7.461 -28.422 -5.027 1 95.44 101 LYS B O 1
ATOM 1812 N N . THR B 1 102 ? -8.727 -27.438 -6.609 1 95.12 102 THR B N 1
ATOM 1813 C CA . THR B 1 102 ? -9.312 -26.453 -5.715 1 95.12 102 THR B CA 1
ATOM 1814 C C . THR B 1 102 ? -10.836 -26.484 -5.809 1 95.12 102 THR B C 1
ATOM 1816 O O . THR B 1 102 ? -11.398 -27.109 -6.707 1 95.12 102 THR B O 1
ATOM 1819 N N . ASN B 1 103 ? -11.523 -25.844 -4.793 1 92 103 ASN B N 1
ATOM 1820 C CA . ASN B 1 103 ? -12.977 -25.969 -4.75 1 92 103 ASN B CA 1
ATOM 1821 C C . ASN B 1 103 ? -13.656 -24.625 -4.961 1 92 103 ASN B C 1
ATOM 1823 O O . ASN B 1 103 ? -14.875 -24.5 -4.785 1 92 103 ASN B O 1
ATOM 1827 N N . ASP B 1 104 ? -12.953 -23.703 -5.328 1 94.69 104 ASP B N 1
ATOM 1828 C CA . ASP B 1 104 ? -13.555 -22.375 -5.398 1 94.69 104 ASP B CA 1
ATOM 1829 C C . ASP B 1 104 ? -13.664 -21.891 -6.844 1 94.69 104 ASP B C 1
ATOM 1831 O O . ASP B 1 104 ? -13.898 -20.719 -7.098 1 94.69 104 ASP B O 1
ATOM 1835 N N . GLY B 1 105 ? -13.406 -22.812 -7.805 1 93.25 105 GLY B N 1
ATOM 1836 C CA . GLY B 1 105 ? -13.625 -22.531 -9.211 1 93.25 105 GLY B CA 1
ATOM 1837 C C . GLY B 1 105 ? -12.812 -21.359 -9.719 1 93.25 105 GLY B C 1
ATOM 1838 O O . GLY B 1 105 ? -11.602 -21.297 -9.5 1 93.25 105 GLY B O 1
ATOM 1839 N N . LYS B 1 106 ? -13.531 -20.453 -10.43 1 95.88 106 LYS B N 1
ATOM 1840 C CA . LYS B 1 106 ? -12.852 -19.359 -11.125 1 95.88 106 LYS B CA 1
ATOM 1841 C C . LYS B 1 106 ? -12.414 -18.281 -10.148 1 95.88 106 LYS B C 1
ATOM 1843 O O . LYS B 1 106 ? -11.633 -17.391 -10.508 1 95.88 106 LYS B O 1
ATOM 1848 N N . LYS B 1 107 ? -12.906 -18.312 -8.898 1 96.56 107 LYS B N 1
ATOM 1849 C CA . LYS B 1 107 ? -12.438 -17.328 -7.918 1 96.56 107 LYS B CA 1
ATOM 1850 C C . LYS B 1 107 ? -10.93 -17.422 -7.727 1 96.56 107 LYS B C 1
ATOM 1852 O O . LYS B 1 107 ? -10.258 -16.406 -7.555 1 96.56 107 LYS B O 1
ATOM 1857 N N . GLY B 1 108 ? -10.445 -18.672 -7.707 1 97.88 108 GLY B N 1
ATOM 1858 C CA . GLY B 1 108 ? -9.016 -18.922 -7.715 1 97.88 108 GLY B CA 1
ATOM 1859 C C . GLY B 1 108 ? -8.344 -18.625 -6.387 1 97.88 108 GLY B C 1
ATOM 1860 O O . GLY B 1 108 ? -7.117 -18.562 -6.297 1 97.88 108 GLY B O 1
ATOM 1861 N N . CYS B 1 109 ? -9.117 -18.422 -5.289 1 98.25 109 CYS B N 1
ATOM 1862 C CA . CYS B 1 109 ? -8.562 -18 -4.004 1 98.25 109 CYS B CA 1
ATOM 1863 C C . CYS B 1 109 ? -7.68 -19.094 -3.408 1 98.25 109 CYS B C 1
ATOM 1865 O O . CYS B 1 109 ? -6.598 -18.797 -2.898 1 98.25 109 CYS B O 1
ATOM 1867 N N . ASP B 1 110 ? -8.133 -20.281 -3.477 1 97.19 110 ASP B N 1
ATOM 1868 C CA . ASP B 1 110 ? -7.344 -21.391 -2.949 1 97.19 110 ASP B CA 1
ATOM 1869 C C . ASP B 1 110 ? -6.051 -21.562 -3.744 1 97.19 110 ASP B C 1
ATOM 1871 O O . ASP B 1 110 ? -4.984 -21.781 -3.166 1 97.19 110 ASP B O 1
ATOM 1875 N N . ARG B 1 111 ? -6.129 -21.453 -5.02 1 98 111 ARG B N 1
ATOM 1876 C CA . ARG B 1 111 ? -4.953 -21.594 -5.871 1 98 111 ARG B CA 1
ATOM 1877 C C . ARG B 1 111 ? -3.982 -20.438 -5.672 1 98 111 ARG B C 1
ATOM 1879 O O . ARG B 1 111 ? -2.766 -20.625 -5.734 1 98 111 ARG B O 1
ATOM 1886 N N . ALA B 1 112 ? -4.57 -19.297 -5.492 1 97.56 112 ALA B N 1
ATOM 1887 C CA . ALA B 1 112 ? -3.729 -18.141 -5.242 1 97.56 112 ALA B CA 1
ATOM 1888 C C . ALA B 1 112 ? -2.893 -18.328 -3.977 1 97.56 112 ALA B C 1
ATOM 1890 O O . ALA B 1 112 ? -1.719 -17.953 -3.939 1 97.56 112 ALA B O 1
ATOM 1891 N N . LYS B 1 113 ? -3.52 -18.859 -2.951 1 96.62 113 LYS B N 1
ATOM 1892 C CA . LYS B 1 113 ? -2.787 -19.172 -1.724 1 96.62 113 LYS B CA 1
ATOM 1893 C C . LYS B 1 113 ? -1.627 -20.125 -1.996 1 96.62 113 LYS B C 1
ATOM 1895 O O . LYS B 1 113 ? -0.509 -19.891 -1.528 1 96.62 113 LYS B O 1
ATOM 1900 N N . LEU B 1 114 ? -1.875 -21.141 -2.73 1 96.5 114 LEU B N 1
ATOM 1901 C CA . LEU B 1 114 ? -0.838 -22.109 -3.078 1 96.5 114 LEU B CA 1
ATOM 1902 C C . LEU B 1 114 ? 0.277 -21.453 -3.879 1 96.5 114 LEU B C 1
ATOM 1904 O O . LEU B 1 114 ? 1.459 -21.656 -3.598 1 96.5 114 LEU B O 1
ATOM 1908 N N . ALA B 1 115 ? -0.13 -20.688 -4.84 1 97.06 115 ALA B N 1
ATOM 1909 C CA . ALA B 1 115 ? 0.842 -20.016 -5.691 1 97.06 115 ALA B CA 1
ATOM 1910 C C . ALA B 1 115 ? 1.68 -19.016 -4.887 1 97.06 115 ALA B C 1
ATOM 1912 O O . ALA B 1 115 ? 2.893 -18.906 -5.09 1 97.06 115 ALA B O 1
ATOM 1913 N N . PHE B 1 116 ? 1.025 -18.312 -4.004 1 95.94 116 PHE B N 1
ATOM 1914 C CA . PHE B 1 116 ? 1.746 -17.359 -3.154 1 95.94 116 PHE B CA 1
ATOM 1915 C C . PHE B 1 116 ? 2.84 -18.078 -2.367 1 95.94 116 PHE B C 1
ATOM 1917 O O . PHE B 1 116 ? 3.967 -17.578 -2.275 1 95.94 116 PHE B O 1
ATOM 1924 N N . GLY B 1 117 ? 2.506 -19.203 -1.77 1 94.06 117 GLY B N 1
ATOM 1925 C CA . GLY B 1 117 ? 3.512 -20 -1.082 1 94.06 117 GLY B CA 1
ATOM 1926 C C . GLY B 1 117 ? 4.68 -20.391 -1.971 1 94.06 117 GLY B C 1
ATOM 1927 O O . GLY B 1 117 ? 5.836 -20.297 -1.559 1 94.06 117 GLY B O 1
ATOM 1928 N N . CYS B 1 118 ? 4.379 -20.781 -3.166 1 96.31 118 CYS B N 1
ATOM 1929 C CA . CYS B 1 118 ? 5.418 -21.172 -4.113 1 96.31 118 CYS B CA 1
ATOM 1930 C C . CYS B 1 118 ? 6.301 -20 -4.477 1 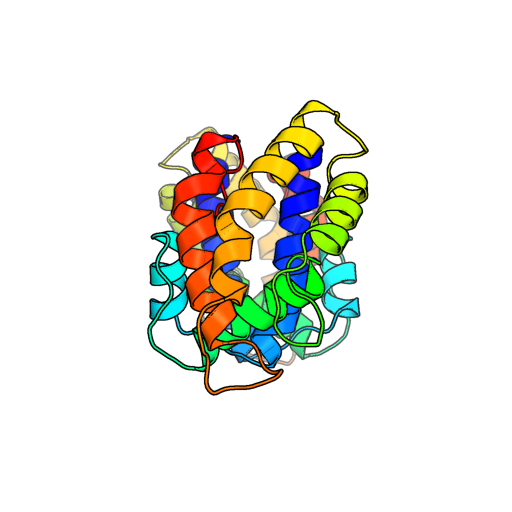96.31 118 CYS B C 1
ATOM 1932 O O . CYS B 1 118 ? 7.527 -20.109 -4.512 1 96.31 118 CYS B O 1
ATOM 1934 N N . PHE B 1 119 ? 5.641 -18.828 -4.758 1 95 119 PHE B N 1
ATOM 1935 C CA . PHE B 1 119 ? 6.395 -17.641 -5.133 1 95 119 PHE B CA 1
ATOM 1936 C C . PHE B 1 119 ? 7.277 -17.172 -3.984 1 95 119 PHE B C 1
ATOM 1938 O O . PHE B 1 119 ? 8.445 -16.828 -4.191 1 95 119 PHE B O 1
ATOM 1945 N N . THR B 1 120 ? 6.746 -17.203 -2.801 1 93.19 120 THR B N 1
ATOM 1946 C CA . THR B 1 120 ? 7.5 -16.766 -1.629 1 93.19 120 THR B CA 1
ATOM 1947 C C . THR B 1 120 ? 8.727 -17.641 -1.418 1 93.19 120 THR B C 1
ATOM 1949 O O . THR B 1 120 ? 9.781 -17.156 -1 1 93.19 120 THR B O 1
ATOM 1952 N N . GLU B 1 121 ? 8.656 -18.828 -1.726 1 92.06 121 GLU B N 1
ATOM 1953 C CA . GLU B 1 121 ? 9.75 -19.766 -1.546 1 92.06 121 GLU B CA 1
ATOM 1954 C C . GLU B 1 121 ? 10.781 -19.641 -2.66 1 92.06 121 GLU B C 1
ATOM 1956 O O . GLU B 1 121 ? 11.984 -19.75 -2.416 1 92.06 121 GLU B O 1
ATOM 1961 N N . ASN B 1 122 ? 10.391 -19.328 -3.883 1 93.5 122 ASN B N 1
ATOM 1962 C CA . ASN B 1 122 ? 11.273 -19.5 -5.031 1 93.5 122 ASN B CA 1
ATOM 1963 C C . ASN B 1 122 ? 11.711 -18.172 -5.625 1 93.5 122 ASN B C 1
ATOM 1965 O O . ASN B 1 122 ? 12.797 -18.062 -6.199 1 93.5 122 ASN B O 1
ATOM 1969 N N . ALA B 1 123 ? 10.836 -17.141 -5.508 1 91.25 123 ALA B N 1
ATOM 1970 C CA . ALA B 1 123 ? 11.086 -15.883 -6.195 1 91.25 123 ALA B CA 1
ATOM 1971 C C . ALA B 1 123 ? 12.406 -15.258 -5.734 1 91.25 123 ALA B C 1
ATOM 1973 O O . ALA B 1 123 ? 13.172 -14.742 -6.551 1 91.25 123 ALA B O 1
ATOM 1974 N N . PRO B 1 124 ? 12.742 -15.375 -4.43 1 90.5 124 PRO B N 1
ATOM 1975 C CA . PRO B 1 124 ? 14 -14.781 -3.984 1 90.5 124 PRO B CA 1
ATOM 1976 C C . PRO B 1 124 ? 15.227 -15.438 -4.625 1 90.5 124 PRO B C 1
ATOM 1978 O O . PRO B 1 124 ? 16.25 -14.773 -4.84 1 90.5 124 PRO B O 1
ATOM 1981 N N . LYS B 1 125 ? 15.125 -16.656 -4.988 1 91.62 125 LYS B N 1
ATOM 1982 C CA . LYS B 1 125 ? 16.219 -17.375 -5.633 1 91.62 125 LYS B CA 1
ATOM 1983 C C . LYS B 1 125 ? 16.547 -16.781 -7 1 91.62 125 LYS B C 1
ATOM 1985 O O . LYS B 1 125 ? 17.641 -16.984 -7.535 1 91.62 125 LYS B O 1
ATOM 1990 N N . TYR B 1 126 ? 15.562 -16.047 -7.473 1 89.69 126 TYR B N 1
ATOM 1991 C CA . TYR B 1 126 ? 15.727 -15.469 -8.805 1 89.69 126 TYR B CA 1
ATOM 1992 C C . TYR B 1 126 ? 15.742 -13.945 -8.742 1 89.69 126 TYR B C 1
ATOM 1994 O O . TYR B 1 126 ? 15.43 -13.273 -9.727 1 89.69 126 TYR B O 1
ATOM 2002 N N . GLY B 1 127 ? 15.891 -13.375 -7.605 1 81.19 127 GLY B N 1
ATOM 2003 C CA . GLY B 1 127 ? 16.141 -11.945 -7.449 1 81.19 127 GLY B CA 1
ATOM 2004 C C . GLY B 1 127 ? 14.859 -11.148 -7.219 1 81.19 127 GLY B C 1
ATOM 2005 O O . GLY B 1 127 ? 14.875 -9.922 -7.289 1 81.19 127 GLY B O 1
ATOM 2006 N N . PHE B 1 128 ? 13.797 -11.859 -7.078 1 80.5 128 PHE B N 1
ATOM 2007 C CA . PHE B 1 128 ? 12.547 -11.172 -6.789 1 80.5 128 PHE B CA 1
ATOM 2008 C C . PHE B 1 128 ? 12.203 -11.266 -5.309 1 80.5 128 PHE B C 1
ATOM 2010 O O . PHE B 1 128 ? 12.031 -12.359 -4.773 1 80.5 128 PHE B O 1
ATOM 2017 N N . ASP B 1 129 ? 12.375 -10.102 -4.668 1 73 129 ASP B N 1
ATOM 2018 C CA . ASP B 1 129 ? 11.977 -10.047 -3.266 1 73 129 ASP B CA 1
ATOM 2019 C C . ASP B 1 129 ? 10.711 -9.211 -3.09 1 73 129 ASP B C 1
ATOM 2021 O O . ASP B 1 129 ? 10.719 -8 -3.326 1 73 129 ASP B O 1
ATOM 2025 N N . PHE B 1 130 ? 9.648 -9.914 -2.875 1 64.81 130 PHE B N 1
ATOM 2026 C CA . PHE B 1 130 ? 8.391 -9.203 -2.666 1 64.81 130 PHE B CA 1
ATOM 2027 C C . PHE B 1 130 ? 8.328 -8.609 -1.262 1 64.81 130 PHE B C 1
ATOM 2029 O O . PHE B 1 130 ? 8.555 -9.312 -0.276 1 64.81 130 PHE B O 1
ATOM 2036 N N . ASP B 1 131 ? 8.453 -7.375 -1.202 1 63.75 131 ASP B N 1
ATOM 2037 C CA . ASP B 1 131 ? 8.266 -6.719 0.087 1 63.75 131 ASP B CA 1
ATOM 2038 C C . ASP B 1 131 ? 6.816 -6.289 0.276 1 63.75 131 ASP B C 1
ATOM 2040 O O . ASP B 1 131 ? 6.34 -5.367 -0.394 1 63.75 131 ASP B O 1
ATOM 2044 N N . PHE B 1 132 ? 6.07 -7.207 0.98 1 62.28 132 PHE B N 1
ATOM 2045 C CA . PHE B 1 132 ? 4.684 -6.852 1.248 1 62.28 132 PHE B CA 1
ATOM 2046 C C . PHE B 1 132 ? 4.586 -5.922 2.449 1 62.28 132 PHE B C 1
ATOM 2048 O O . PHE B 1 132 ? 5.434 -5.957 3.342 1 62.28 132 PHE B O 1
#

Foldseek 3Di:
DPPLVVVVVVVLVVQLVVLCVVQPDDPVQVVCVQVLHGDPDQSSLLSLLSSCCVLQQADQFLAGDLVRQLVSQCVSVVNPPLSSVLSNVLSVFLSVLNPPDDDPTSSNSVSSNSSSNSCSVCSVVSPDDDRD/DPPLVVVVVVVLVVQLVVLCVVQPDDPVQVVQVQVLHGDPDQSSLLSLLSSCCVLQQADQFLAGDLVRQLVSQCVSVVNPPLSSVLSNVLSVFLSVLNPPDDDPTSSNSVSSNSSSNSCSVCSVVSPDDDRD

InterPro domains:
  IPR006170 Pheromone/general odorant binding protein [PF01395] (12-122)
  IPR006170 Pheromone/general odorant binding protein [SM00708] (15-123)
  IPR036728 Pheromone/general odorant binding protein superfamily [G3DSA:1.10.238.20] (5-130)
  IPR036728 Pheromone/general odorant binding protein superfamily [SSF47565] (15-130)

Sequence (264 aa):
MDAQKMGIQRELVTVGIQCIKDHPLSLSDIRAFRNKMIPNGNDPKCFVACLFKKIGVMDNMGMISPAKAKENAKKVFKGSEEHQKNVDEIMEKCSAVNQQKTNDGKKGCDRAKLAFGCFTENAPKYGFDFDFMDAQKMGIQRELVTVGIQCIKDHPLSLSDIRAFRNKMIPNGNDPKCFVACLFKKIGVMDNMGMISPAKAKENAKKVFKGSEEHQKNVDEIMEKCSAVNQQKTNDGKKGCDRAKLAFGCFTENAPKYGFDFDF

Secondary structure (DSSP, 8-state):
--HHHHHHHHHHHHHHHHHHHHS---HHHHHHHHTT---SSHHHHHHHHHHHHHTTSB-TTS-B-HHHHHHHHHHHTTT-HHHHHHHHHHHHHHGGGGGS--SSGGG-HHHHHHHHHHHHHHGGGGT-----/--HHHHHHHHHHHHHHHHHHHHS---HHHHHHHHTT---SSHHHHHHHHHHHHHTTSB-TTS-B-HHHHHHHHHHHTTT-HHHHHHHHHHHHHHGGGGGS--SSGGG-HHHHHHHHHHHHHHGGGGT-----

Nearest PDB structures (foldseek):
  6qq4-assembly2_B  TM=7.191E-01  e=2.546E-05  Drosophila melanogaster
  4z45-assembly2_B  TM=6.894E-01  e=1.301E-03  Nasonovia ribisnigri
  1ow4-assembly1_A  TM=7.348E-01  e=3.566E-03  Rhyparobia maderae
  4z39-assembly1_B  TM=6.731E-01  e=2.265E-03  Megoura viciae
  8bxw-assembly1_AAA  TM=7.862E-01  e=7.224E-03  Anopheles gambiae

Radius of gyration: 20.07 Å; Cα contacts (8 Å, |Δi|>4): 365; chains: 2; bounding box: 36×58×41 Å

pLDDT: mean 91.13, std 8.38, range [50.41, 98.62]

Organism: Mythimna separata (NCBI:txid271217)

Solvent-accessible surface area (backbone atoms only — not comparable to full-atom values): 13962 Å² total; per-residue (Å²): 108,59,70,66,58,52,51,51,51,44,48,50,50,54,46,42,52,59,26,34,75,81,20,64,68,51,73,68,40,53,51,28,39,54,71,74,36,79,48,92,49,69,36,52,19,36,25,44,20,46,39,31,36,74,62,24,40,22,43,85,64,31,36,60,27,57,69,45,30,50,56,39,45,37,67,74,52,68,57,40,65,68,60,50,52,34,49,52,55,48,36,65,61,38,40,57,51,62,76,53,89,68,90,56,61,48,64,12,21,65,44,28,42,52,36,48,54,42,44,65,68,47,31,53,81,56,73,43,74,83,83,94,108,59,69,68,58,51,51,51,50,46,50,51,50,54,46,44,52,60,26,34,75,81,20,62,68,52,73,67,40,51,51,29,40,54,69,72,37,78,46,90,48,68,36,51,19,37,26,45,20,45,40,32,37,74,62,24,40,22,45,84,64,32,36,62,27,57,68,45,30,51,55,41,45,37,65,73,52,71,57,40,64,67,58,50,52,36,49,50,55,49,38,64,62,37,41,55,52,62,74,54,88,68,91,57,61,49,65,11,20,64,46,28,44,52,35,49,54,42,44,66,69,48,31,52,82,56,74,41,74,86,82,95